Protein AF-A0A2B8A1S1-F1 (afdb_monomer_lite)

Foldseek 3Di:
DAFQDWQDDDPPDFTKTWGQDVVQLRAIWMWTHPHVPDIDDTDGAAEPPPRDCRNKRWDADSVRQKIWIWDQDPPFAARTFIWIWGDPDPNYTYHTDTQAQSDHNWGWHQWDADPQRKIWIWTCDPPAQARIFIWIWHDAPPDSGYTADIATQPDQGGDNYGWGNWDADPQQKIWIWTADPVRDIDIDIDRLDDDPPFAKDKDKDFDADPPPRAGDWWKKFKDFPNRHGFWIDTADRHTRIDITIGTALTKIFIWTHDHHDIDTDDIDHRNDD

Sequence (273 aa):
MSVMQILNRTGERDPLLLLRSESEKGDPAYCLSTNGKNWGKPKKIKIKKTPDLHGAECFLTPDRKQLMVSLAIEGGRGGRDLYLCRALGEGKFDAPINLGDVNSEADETSPFLADDGTLYFASNRKDSKGKNDIYAAAKVMGNPFRWDSVANMGDKINTAFDETHFTISSYERAYFSREAADGNADIYQAALGYEEQSDMAKIAGKTLDKNSGLPLAAIVAAETVEGQWVNMTDNNPATGEFVLEVPKNEKYNVYCVVGNKRSKIVSIDLTSK

pLDDT: mean 83.77, std 12.09, range [43.31, 97.56]

Radius of gyration: 19.54 Å; chains: 1; bounding box: 56×42×54 Å

Structure (mmCIF, N/CA/C/O backbone):
data_AF-A0A2B8A1S1-F1
#
_entry.id   AF-A0A2B8A1S1-F1
#
loop_
_atom_site.group_PDB
_atom_site.id
_atom_site.type_symbol
_atom_site.label_atom_id
_atom_site.label_alt_id
_atom_site.label_comp_id
_atom_site.label_asym_id
_atom_site.label_entity_id
_atom_site.label_seq_id
_atom_site.pdbx_PDB_ins_code
_atom_site.Cartn_x
_atom_site.Cartn_y
_atom_site.Cartn_z
_atom_site.occupancy
_atom_site.B_iso_or_equiv
_atom_site.auth_seq_id
_atom_site.auth_comp_id
_atom_site.auth_asym_id
_atom_site.auth_atom_id
_atom_site.pdbx_PDB_model_num
ATOM 1 N N . MET A 1 1 ? 9.264 4.477 -22.342 1.00 49.75 1 MET A N 1
ATOM 2 C CA . MET A 1 1 ? 9.583 4.980 -20.984 1.00 49.75 1 MET A CA 1
ATOM 3 C C . MET A 1 1 ? 8.249 5.146 -20.289 1.00 49.75 1 MET A C 1
ATOM 5 O O . MET A 1 1 ? 7.422 5.880 -20.813 1.00 49.75 1 MET A O 1
ATOM 9 N N . SER A 1 2 ? 8.012 4.441 -19.185 1.00 56.41 2 SER A N 1
ATOM 10 C CA . SER A 1 2 ? 6.708 4.454 -18.510 1.00 56.41 2 SER A CA 1
ATOM 11 C C . SER A 1 2 ? 6.773 5.356 -17.282 1.00 56.41 2 SER A C 1
ATOM 13 O O . SER A 1 2 ? 7.725 5.284 -16.504 1.00 56.41 2 SER A O 1
ATOM 15 N N . VAL A 1 3 ? 5.802 6.252 -17.123 1.00 55.44 3 VAL A N 1
ATOM 16 C CA . VAL A 1 3 ? 5.720 7.118 -15.940 1.00 55.44 3 VAL A CA 1
ATOM 17 C C . VAL A 1 3 ? 5.203 6.285 -14.775 1.00 55.44 3 VAL A C 1
ATOM 19 O O . VAL A 1 3 ? 4.160 5.659 -14.897 1.00 55.44 3 VAL A O 1
ATOM 22 N N . MET A 1 4 ? 5.934 6.279 -13.660 1.00 58.78 4 MET A N 1
ATOM 23 C CA . MET A 1 4 ? 5.529 5.548 -12.456 1.00 58.78 4 MET A CA 1
ATOM 24 C C . MET A 1 4 ? 4.770 6.451 -11.492 1.00 58.78 4 MET A C 1
ATOM 26 O O . MET A 1 4 ? 3.782 6.045 -10.897 1.00 58.78 4 MET A O 1
ATOM 30 N N . GLN A 1 5 ? 5.234 7.692 -11.336 1.00 67.06 5 GLN A N 1
ATOM 31 C CA . GLN A 1 5 ? 4.634 8.648 -10.417 1.00 67.06 5 GLN A CA 1
ATOM 32 C C . GLN A 1 5 ? 5.028 10.076 -10.807 1.00 67.06 5 GLN A C 1
ATOM 34 O O . GLN A 1 5 ? 6.188 10.366 -11.100 1.00 67.06 5 GLN A O 1
ATOM 39 N N . ILE A 1 6 ? 4.074 11.003 -10.752 1.00 61.00 6 ILE A N 1
ATOM 40 C CA . ILE A 1 6 ? 4.341 12.441 -10.878 1.00 61.00 6 ILE A CA 1
ATOM 41 C C . ILE A 1 6 ? 4.183 13.073 -9.494 1.00 61.00 6 ILE A C 1
ATOM 43 O O . ILE A 1 6 ? 3.097 13.061 -8.923 1.00 61.00 6 ILE A O 1
ATOM 47 N N . LEU A 1 7 ? 5.257 13.641 -8.949 1.00 60.62 7 LEU A N 1
ATOM 48 C CA . LEU A 1 7 ? 5.266 14.327 -7.658 1.00 60.62 7 LEU A CA 1
ATOM 49 C C . LEU A 1 7 ? 5.297 15.839 -7.875 1.00 60.62 7 LEU A C 1
ATOM 51 O O . LEU A 1 7 ? 6.335 16.426 -8.190 1.00 60.62 7 LEU A O 1
ATOM 55 N N . ASN A 1 8 ? 4.142 16.478 -7.682 1.00 54.41 8 ASN A N 1
ATOM 56 C CA . ASN A 1 8 ? 3.953 17.906 -7.943 1.00 54.41 8 ASN A CA 1
ATOM 57 C C . ASN A 1 8 ? 3.337 18.663 -6.756 1.00 54.41 8 ASN A C 1
ATOM 59 O O . ASN A 1 8 ? 2.438 19.482 -6.930 1.00 54.41 8 ASN A O 1
ATOM 63 N N . ARG A 1 9 ? 3.756 18.355 -5.527 1.00 50.94 9 ARG A N 1
ATOM 64 C CA . ARG A 1 9 ? 3.168 18.969 -4.331 1.00 50.94 9 ARG A CA 1
ATOM 65 C C . ARG A 1 9 ? 4.229 19.471 -3.381 1.00 50.94 9 ARG A C 1
ATOM 67 O O . ARG A 1 9 ? 4.680 18.747 -2.508 1.00 50.94 9 ARG A O 1
ATOM 74 N N . THR A 1 10 ? 4.638 20.700 -3.638 1.00 43.31 10 THR A N 1
ATOM 75 C CA . THR A 1 10 ? 4.511 21.868 -2.755 1.00 43.31 10 THR A CA 1
ATOM 76 C C . THR A 1 10 ? 5.231 22.991 -3.497 1.00 43.31 10 THR A C 1
ATOM 78 O O . THR A 1 10 ? 6.308 22.765 -4.042 1.00 43.31 10 THR A O 1
ATOM 81 N N . GLY A 1 11 ? 4.680 24.204 -3.566 1.00 49.09 11 GLY A N 1
ATOM 82 C CA . GLY A 1 11 ? 5.328 25.346 -4.244 1.00 49.09 11 GLY A CA 1
ATOM 83 C C . GLY A 1 11 ? 6.702 25.756 -3.675 1.00 49.09 11 GLY A C 1
ATOM 84 O O . GLY A 1 11 ? 7.240 26.785 -4.061 1.00 49.09 11 GLY A O 1
ATOM 85 N N . GLU A 1 12 ? 7.259 24.964 -2.758 1.00 52.91 12 GLU A N 1
ATOM 86 C CA . GLU A 1 12 ? 8.538 25.136 -2.079 1.00 52.91 12 GLU A CA 1
ATOM 87 C C . GLU A 1 12 ? 9.696 24.388 -2.769 1.00 52.91 12 GLU A C 1
ATOM 89 O O . GLU A 1 12 ? 10.857 24.628 -2.435 1.00 52.91 12 GLU A O 1
ATOM 94 N N . ARG A 1 13 ? 9.420 23.455 -3.701 1.00 60.59 13 ARG A N 1
ATOM 95 C CA . ARG A 1 13 ? 10.449 22.660 -4.405 1.00 60.59 13 ARG A CA 1
ATOM 96 C C . ARG A 1 13 ? 10.115 22.412 -5.879 1.00 60.59 13 ARG A C 1
ATOM 98 O O . ARG A 1 13 ? 8.965 22.193 -6.240 1.00 60.59 13 ARG A O 1
ATOM 105 N N . ASP A 1 14 ? 11.161 22.321 -6.701 1.00 63.50 14 ASP A N 1
ATOM 106 C CA . ASP A 1 14 ? 11.117 21.933 -8.121 1.00 63.50 14 ASP A CA 1
ATOM 107 C C . ASP A 1 14 ? 10.333 20.631 -8.351 1.00 63.50 14 ASP A C 1
ATOM 109 O O . ASP A 1 14 ? 10.738 19.618 -7.774 1.00 63.50 14 ASP A O 1
ATOM 113 N N . PRO A 1 15 ? 9.277 20.588 -9.186 1.00 69.06 15 PRO A N 1
ATOM 114 C CA . PRO A 1 15 ? 8.507 19.369 -9.456 1.00 69.06 15 PRO A CA 1
ATOM 115 C C . PRO A 1 15 ? 9.379 18.166 -9.849 1.00 69.06 15 PRO A C 1
ATOM 117 O O . PRO A 1 15 ? 10.412 18.321 -10.505 1.00 69.06 15 PRO A O 1
ATOM 120 N N . LEU A 1 16 ? 8.977 16.955 -9.450 1.00 76.56 16 LEU A N 1
ATOM 121 C CA . LEU A 1 16 ? 9.732 15.721 -9.692 1.00 76.56 16 LEU A CA 1
ATOM 122 C C . LEU A 1 16 ? 8.860 14.686 -10.409 1.00 76.56 16 LEU A C 1
ATOM 124 O O . LEU A 1 16 ? 7.725 14.433 -10.025 1.00 76.56 16 LEU A O 1
ATOM 128 N N . LEU A 1 17 ? 9.419 14.052 -11.433 1.00 71.69 17 LEU A N 1
ATOM 129 C CA . LEU A 1 17 ? 8.829 12.931 -12.153 1.00 71.69 17 LEU A CA 1
ATOM 130 C C . LEU A 1 17 ? 9.634 11.679 -11.826 1.00 71.69 17 LEU A C 1
ATOM 132 O O . LEU A 1 17 ? 10.830 11.630 -12.103 1.00 71.69 17 LEU A O 1
ATOM 136 N N . LEU A 1 18 ? 8.990 10.677 -11.244 1.00 73.88 18 LEU A N 1
ATOM 137 C CA . LEU A 1 18 ? 9.553 9.352 -11.031 1.00 73.88 18 LEU A CA 1
ATOM 138 C C . LEU A 1 18 ? 9.067 8.446 -12.163 1.00 73.88 18 LEU A C 1
ATOM 140 O O . LEU A 1 18 ? 7.881 8.392 -12.497 1.00 73.88 18 LEU A O 1
ATOM 144 N N . LEU A 1 19 ? 10.002 7.776 -12.816 1.00 71.50 19 LEU A N 1
ATOM 145 C CA . LEU A 1 19 ? 9.754 7.107 -14.082 1.00 71.50 19 LEU A CA 1
ATOM 146 C C . LEU A 1 19 ? 10.547 5.813 -14.180 1.00 71.50 19 LEU A C 1
ATOM 148 O O . LEU A 1 19 ? 11.648 5.692 -13.647 1.00 71.50 19 LEU A O 1
ATOM 152 N N . ARG A 1 20 ? 9.999 4.863 -14.927 1.00 67.06 20 ARG A N 1
ATOM 153 C CA . ARG A 1 20 ? 10.663 3.621 -15.294 1.00 67.06 20 ARG A CA 1
ATOM 154 C C . ARG A 1 20 ? 11.312 3.789 -16.658 1.00 67.06 20 ARG A C 1
ATOM 156 O O . ARG A 1 20 ? 10.637 4.096 -17.650 1.00 67.06 20 ARG A O 1
ATOM 163 N N . SER A 1 21 ? 12.625 3.594 -16.728 1.00 60.12 21 SER A N 1
ATOM 164 C CA . SER A 1 21 ? 13.358 3.762 -17.982 1.00 60.12 21 SER A CA 1
ATOM 165 C C . SER A 1 21 ? 13.492 2.447 -18.743 1.00 60.12 21 SER A C 1
ATOM 167 O O . SER A 1 21 ? 14.241 1.563 -18.344 1.00 60.12 21 SER A O 1
ATOM 169 N N . GLU A 1 22 ? 12.841 2.337 -19.901 1.00 55.84 22 GLU A N 1
ATOM 170 C CA . GLU A 1 22 ? 12.988 1.179 -20.802 1.00 55.84 22 GLU A CA 1
ATOM 171 C C . GLU A 1 22 ? 14.422 0.998 -21.322 1.00 55.84 22 GLU A C 1
ATOM 173 O O . GLU A 1 22 ? 14.840 -0.126 -21.580 1.00 55.84 22 GLU A O 1
ATOM 178 N N . SER A 1 23 ? 15.210 2.075 -21.421 1.00 55.94 23 SER A N 1
ATOM 179 C CA . SER A 1 23 ? 16.597 2.011 -21.904 1.00 55.94 23 SER A CA 1
ATOM 180 C C . SER A 1 23 ? 17.591 1.465 -20.872 1.00 55.94 23 SER A C 1
ATOM 182 O O . SER A 1 23 ? 18.754 1.259 -21.197 1.00 55.94 23 SER A O 1
ATOM 184 N N . GLU A 1 24 ? 17.162 1.270 -19.624 1.00 58.50 24 GLU A N 1
ATOM 185 C CA . GLU A 1 24 ? 18.001 0.859 -18.490 1.00 58.50 24 GLU A CA 1
ATOM 186 C C . GLU A 1 24 ? 17.435 -0.409 -17.856 1.00 58.50 24 GLU A C 1
ATOM 188 O O . GLU A 1 24 ? 17.231 -0.476 -16.651 1.00 58.50 24 GLU A O 1
ATOM 193 N N . LYS A 1 25 ? 17.070 -1.387 -18.696 1.00 63.28 25 LYS A N 1
ATOM 194 C CA . LYS A 1 25 ? 16.379 -2.614 -18.277 1.00 63.28 25 LYS A CA 1
ATOM 195 C C . LYS A 1 25 ? 15.094 -2.346 -17.471 1.00 63.28 25 LYS A C 1
ATOM 197 O O . LYS A 1 25 ? 14.637 -3.209 -16.745 1.00 63.28 25 LYS A O 1
ATOM 202 N N . GLY A 1 26 ? 14.465 -1.180 -17.564 1.00 65.38 26 GLY A N 1
ATOM 203 C CA . GLY A 1 26 ? 13.295 -0.881 -16.739 1.00 65.38 26 GLY A CA 1
ATOM 204 C C . GLY A 1 26 ? 13.619 -0.563 -15.278 1.00 65.38 26 GLY A C 1
ATOM 205 O O . GLY A 1 26 ? 12.720 -0.720 -14.456 1.00 65.38 26 GLY A O 1
ATOM 206 N N . ASP A 1 27 ? 14.842 -0.129 -14.959 1.00 77.12 27 ASP A N 1
ATOM 207 C CA . ASP A 1 27 ? 15.197 0.415 -13.645 1.00 77.12 27 ASP A CA 1
ATOM 208 C C . ASP A 1 27 ? 14.493 1.766 -13.390 1.00 77.12 27 ASP A C 1
ATOM 210 O O . ASP A 1 27 ? 14.265 2.553 -14.328 1.00 77.12 27 ASP A O 1
ATOM 214 N N . PRO A 1 28 ? 14.180 2.087 -12.122 1.00 74.44 28 PRO A N 1
ATOM 215 C CA . PRO A 1 28 ? 13.599 3.362 -11.752 1.00 74.44 28 PRO A CA 1
ATOM 216 C C . PRO A 1 28 ? 14.628 4.495 -11.871 1.00 74.44 28 PRO A C 1
ATOM 218 O O . PRO A 1 28 ? 15.793 4.416 -11.465 1.00 74.44 28 PRO A O 1
ATOM 221 N N . ALA A 1 29 ? 14.161 5.609 -12.413 1.00 70.44 29 ALA A N 1
ATOM 222 C CA . ALA A 1 29 ? 14.886 6.855 -12.557 1.00 70.44 29 ALA A CA 1
ATOM 223 C C . ALA A 1 29 ? 13.976 8.019 -12.155 1.00 70.44 29 ALA A C 1
ATOM 225 O O . ALA A 1 29 ? 12.760 7.887 -12.060 1.00 70.44 29 ALA A O 1
ATOM 226 N N . TYR A 1 30 ? 14.562 9.185 -11.922 1.00 75.56 30 TYR A N 1
ATOM 227 C CA . TYR A 1 30 ? 13.808 10.394 -11.624 1.00 75.56 30 TYR A CA 1
ATOM 228 C C . TYR A 1 30 ? 14.274 11.555 -12.492 1.00 75.56 30 TYR A C 1
ATOM 230 O O . TYR A 1 30 ? 15.437 11.650 -12.881 1.00 75.56 30 TYR A O 1
ATOM 238 N N . CYS A 1 31 ? 13.368 12.473 -12.774 1.00 71.56 31 CYS A N 1
ATOM 239 C CA . CYS A 1 31 ? 13.636 13.714 -13.466 1.00 71.56 31 CYS A CA 1
ATOM 240 C C . CYS A 1 31 ? 13.124 14.887 -12.625 1.00 71.56 31 CYS A C 1
ATOM 242 O O . CYS A 1 31 ? 12.076 14.796 -11.993 1.00 71.56 31 CYS A O 1
ATOM 244 N N . LEU A 1 32 ? 13.876 15.985 -12.597 1.00 72.50 32 LEU A N 1
ATOM 245 C CA . LEU A 1 32 ? 13.477 17.228 -11.938 1.00 72.50 32 LEU A CA 1
ATOM 246 C C . LEU A 1 32 ? 13.043 18.241 -12.992 1.00 72.50 32 LEU A C 1
ATOM 248 O O . LEU A 1 32 ? 13.644 18.300 -14.068 1.00 72.50 32 LEU A O 1
ATOM 252 N N . SER A 1 33 ? 12.047 19.058 -12.667 1.00 70.38 33 SER A N 1
ATOM 253 C CA . SER A 1 33 ? 11.651 20.203 -13.474 1.00 70.38 33 SER A CA 1
ATOM 254 C C . SER A 1 33 ? 11.911 21.509 -12.745 1.00 70.38 33 SER A C 1
ATOM 256 O O . SER A 1 33 ? 11.553 21.648 -11.584 1.00 70.38 33 SER A O 1
ATOM 258 N N . THR A 1 34 ? 12.454 22.497 -13.454 1.00 58.31 34 THR A N 1
ATOM 259 C CA . THR A 1 34 ? 12.704 23.843 -12.912 1.00 58.31 34 THR A CA 1
ATOM 260 C C . THR A 1 34 ? 11.433 24.691 -12.765 1.00 58.31 34 THR A C 1
ATOM 262 O O . THR A 1 34 ? 11.491 25.787 -12.219 1.00 58.31 34 THR A O 1
ATOM 265 N N . ASN A 1 35 ? 10.285 24.236 -13.288 1.00 62.41 35 ASN A N 1
ATOM 266 C CA . ASN A 1 35 ? 9.009 24.977 -13.264 1.00 62.41 35 ASN A CA 1
ATOM 267 C C . ASN A 1 35 ? 7.764 24.123 -13.604 1.00 62.41 35 ASN A C 1
ATOM 269 O O . ASN A 1 35 ? 6.720 24.661 -13.972 1.00 62.41 35 ASN A O 1
ATOM 273 N N . GLY A 1 36 ? 7.885 22.795 -13.592 1.00 64.44 36 GLY A N 1
ATOM 274 C CA . GLY A 1 36 ? 6.853 21.857 -14.054 1.00 64.44 36 GLY A CA 1
ATOM 275 C C . GLY A 1 36 ? 6.690 21.756 -15.578 1.00 64.44 36 GLY A C 1
ATOM 276 O O . GLY A 1 36 ? 5.916 20.922 -16.041 1.00 64.44 36 GLY A O 1
ATOM 277 N N . LYS A 1 37 ? 7.401 22.572 -16.371 1.00 68.44 37 LYS A N 1
ATOM 278 C CA . LYS A 1 37 ? 7.317 22.590 -17.845 1.00 68.44 37 LYS A CA 1
ATOM 279 C C . LYS A 1 37 ? 8.587 22.068 -18.509 1.00 68.44 37 LYS A C 1
ATOM 281 O O . LYS A 1 37 ? 8.516 21.317 -19.475 1.00 68.44 37 LYS A O 1
ATOM 286 N N . ASN A 1 38 ? 9.746 22.445 -17.977 1.00 76.56 38 ASN A N 1
ATOM 287 C CA . ASN A 1 38 ? 11.043 22.041 -18.507 1.00 76.56 38 ASN A CA 1
ATOM 288 C C . ASN A 1 38 ? 11.610 20.917 -17.646 1.00 76.56 38 ASN A C 1
ATOM 290 O O . ASN A 1 38 ? 12.003 21.153 -16.504 1.00 76.56 38 ASN A O 1
ATOM 294 N N . TRP A 1 39 ? 11.619 19.699 -18.177 1.00 79.38 39 TRP A N 1
ATOM 295 C CA . TRP A 1 39 ? 12.128 18.511 -17.498 1.00 79.38 39 TRP A CA 1
ATOM 296 C C . TRP A 1 39 ? 13.604 18.291 -17.843 1.00 79.38 39 TRP A C 1
ATOM 298 O O . TRP A 1 39 ? 14.007 18.394 -19.001 1.00 79.38 39 TRP A O 1
ATOM 308 N N . GLY A 1 40 ? 14.423 18.008 -16.831 1.00 80.69 40 GLY A N 1
ATOM 309 C CA . GLY A 1 40 ? 15.823 17.636 -17.014 1.00 80.69 40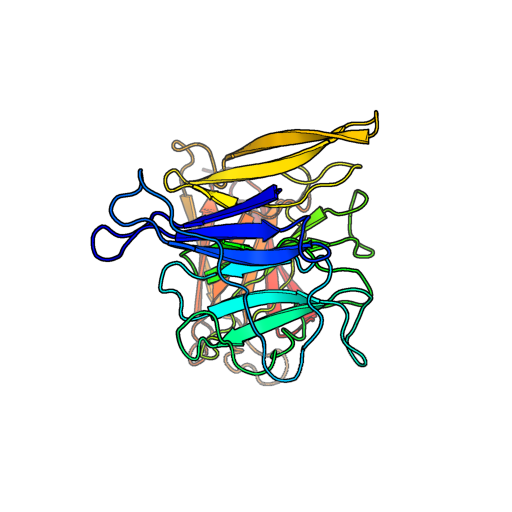 GLY A CA 1
ATOM 310 C C . GLY A 1 40 ? 16.013 16.253 -17.653 1.00 80.69 40 GLY A C 1
ATOM 311 O O . GLY A 1 40 ? 15.076 15.575 -18.073 1.00 80.69 40 GLY A O 1
ATOM 312 N N . LYS A 1 41 ? 17.265 15.792 -17.705 1.00 82.62 41 LYS A N 1
ATOM 313 C CA . LYS A 1 41 ? 17.550 14.397 -18.067 1.00 82.62 41 LYS A CA 1
ATOM 314 C C . LYS A 1 41 ? 17.221 13.467 -16.891 1.00 82.62 41 LYS A C 1
ATOM 316 O O . LYS A 1 41 ? 17.554 13.827 -15.755 1.00 82.62 41 LYS A O 1
ATOM 321 N N . PRO A 1 42 ? 16.650 12.274 -17.141 1.00 80.44 42 PRO A N 1
ATOM 322 C CA . PRO A 1 42 ? 16.476 11.264 -16.108 1.00 80.44 42 PRO A CA 1
ATOM 323 C C . PRO A 1 42 ? 17.802 10.906 -15.427 1.00 80.44 42 PRO A C 1
ATOM 325 O O . PRO A 1 42 ? 18.815 10.664 -16.084 1.00 80.44 42 PRO A O 1
ATOM 328 N N . LYS A 1 43 ? 17.787 10.871 -14.098 1.00 83.38 43 LYS A N 1
ATOM 329 C CA . LYS A 1 43 ? 18.881 10.437 -13.230 1.00 83.38 43 LYS A CA 1
ATOM 330 C C . LYS A 1 43 ? 18.494 9.105 -12.597 1.00 83.38 43 LYS A C 1
ATOM 332 O O . LYS A 1 43 ? 17.391 8.966 -12.076 1.00 83.38 43 LYS A O 1
ATOM 337 N N . LYS A 1 44 ? 19.399 8.126 -12.634 1.00 84.25 44 LYS A N 1
ATOM 338 C CA . LYS A 1 44 ? 19.159 6.802 -12.041 1.00 84.25 44 LYS A CA 1
ATOM 339 C C . LYS A 1 44 ? 18.980 6.893 -10.531 1.00 84.25 44 LYS A C 1
ATOM 341 O O . LYS A 1 44 ? 19.724 7.620 -9.869 1.00 84.25 44 LYS A O 1
ATOM 346 N N . ILE A 1 45 ? 18.061 6.095 -10.005 1.00 88.00 45 ILE A N 1
ATOM 347 C CA . ILE A 1 45 ? 17.996 5.815 -8.574 1.00 88.00 45 ILE A CA 1
ATOM 348 C C . ILE A 1 45 ? 19.056 4.771 -8.229 1.00 88.00 45 ILE A C 1
ATOM 350 O O . ILE A 1 45 ? 19.307 3.842 -8.992 1.00 88.00 45 ILE A O 1
ATOM 354 N N . LYS A 1 46 ? 19.718 4.948 -7.085 1.00 90.75 46 LYS A N 1
ATOM 355 C CA . LYS A 1 46 ? 20.693 3.987 -6.561 1.00 90.75 46 LYS A CA 1
ATOM 356 C C . LYS A 1 46 ? 20.332 3.629 -5.133 1.00 90.75 46 LYS A C 1
ATOM 358 O O . LYS A 1 46 ? 20.315 4.509 -4.275 1.00 90.75 46 LYS A O 1
ATOM 363 N N . ILE A 1 47 ? 20.108 2.347 -4.875 1.00 92.81 47 ILE A N 1
ATOM 364 C CA . ILE A 1 47 ? 19.846 1.818 -3.537 1.00 92.81 47 ILE A CA 1
ATOM 365 C C . ILE A 1 47 ? 21.107 1.084 -3.072 1.00 92.81 47 ILE A C 1
ATOM 367 O O . ILE A 1 47 ? 21.666 0.253 -3.792 1.00 92.81 47 ILE A O 1
ATOM 371 N N . LYS A 1 48 ? 21.615 1.409 -1.878 1.00 92.25 48 LYS A N 1
ATOM 372 C CA . LYS A 1 48 ? 22.790 0.709 -1.336 1.00 92.25 48 LYS A CA 1
ATOM 373 C C . LYS A 1 48 ? 22.532 -0.798 -1.264 1.00 92.25 48 LYS A C 1
ATOM 375 O O . LYS A 1 48 ? 21.449 -1.231 -0.884 1.00 92.25 48 LYS A O 1
ATOM 380 N N . LYS A 1 49 ? 23.566 -1.586 -1.581 1.00 87.69 49 LYS A N 1
ATOM 381 C CA . LYS A 1 49 ? 23.542 -3.063 -1.601 1.00 87.69 49 LYS A CA 1
ATOM 382 C C . LYS A 1 49 ? 22.523 -3.685 -2.570 1.00 87.69 49 LYS A C 1
ATOM 384 O O . LYS A 1 49 ? 22.379 -4.897 -2.568 1.00 87.69 49 LYS A O 1
ATOM 389 N N . THR A 1 50 ? 21.881 -2.880 -3.416 1.00 86.50 50 THR A N 1
ATOM 390 C CA . THR A 1 50 ? 20.878 -3.339 -4.383 1.00 86.50 50 THR A CA 1
ATOM 391 C C . THR A 1 50 ? 21.221 -2.743 -5.750 1.00 86.50 50 THR A C 1
ATOM 393 O O . THR A 1 50 ? 20.694 -1.694 -6.123 1.00 86.50 50 THR A O 1
ATOM 396 N N . PRO A 1 51 ? 22.213 -3.318 -6.455 1.00 74.88 51 PRO A N 1
ATOM 397 C CA . PRO A 1 51 ? 22.713 -2.752 -7.706 1.00 74.88 51 PRO A CA 1
ATOM 398 C C . PRO A 1 51 ? 21.765 -2.967 -8.891 1.00 74.88 51 PRO A C 1
ATOM 400 O O . PRO A 1 51 ? 21.888 -2.240 -9.873 1.00 74.88 51 PRO A O 1
ATOM 403 N N . ASP A 1 52 ? 20.863 -3.946 -8.797 1.00 81.31 52 ASP A N 1
ATOM 404 C CA . ASP A 1 52 ? 19.873 -4.273 -9.819 1.00 81.31 52 ASP A CA 1
ATOM 405 C C . ASP A 1 52 ? 18.476 -3.914 -9.307 1.00 81.31 52 ASP A C 1
ATOM 407 O O . ASP A 1 52 ? 18.070 -4.360 -8.233 1.00 81.31 52 ASP A O 1
ATOM 411 N N . LEU A 1 53 ? 17.773 -3.064 -10.053 1.00 83.69 53 LEU A N 1
ATOM 412 C CA . LEU A 1 53 ? 16.419 -2.610 -9.746 1.00 83.69 53 LEU A CA 1
ATOM 413 C C . LEU A 1 53 ? 15.466 -2.973 -10.891 1.00 83.69 53 LEU A C 1
ATOM 415 O O . LEU A 1 53 ? 14.479 -2.267 -11.121 1.00 83.69 53 LEU A O 1
ATOM 419 N N . HIS A 1 54 ? 15.766 -4.065 -11.605 1.00 81.69 54 HIS A N 1
ATOM 420 C CA . HIS A 1 54 ? 15.040 -4.489 -12.790 1.00 81.69 54 HIS A CA 1
ATOM 421 C C . HIS A 1 54 ? 13.540 -4.609 -12.523 1.00 81.69 54 HIS A C 1
ATOM 423 O O . HIS A 1 54 ? 13.066 -5.466 -11.773 1.00 81.69 54 HIS A O 1
ATOM 429 N N . GLY A 1 55 ? 12.778 -3.719 -13.156 1.00 77.00 55 GLY A N 1
ATOM 430 C CA . GLY A 1 55 ? 11.334 -3.676 -12.998 1.00 77.00 55 GLY A CA 1
ATOM 431 C C . GLY A 1 55 ? 10.860 -3.381 -11.585 1.00 77.00 55 GLY A C 1
ATOM 432 O O . GLY A 1 55 ? 9.768 -3.799 -11.215 1.00 77.00 55 GLY A O 1
ATOM 433 N N . ALA A 1 56 ? 11.666 -2.684 -10.786 1.00 86.44 56 ALA A N 1
ATOM 434 C CA . ALA A 1 56 ? 11.237 -2.157 -9.505 1.00 86.44 56 ALA A CA 1
ATOM 435 C C . ALA A 1 56 ? 10.072 -1.180 -9.699 1.00 86.44 56 ALA A C 1
ATOM 437 O O . ALA A 1 56 ? 10.157 -0.223 -10.472 1.00 86.44 56 ALA A O 1
ATOM 438 N N . GLU A 1 57 ? 9.000 -1.416 -8.956 1.00 89.19 57 GLU A N 1
ATOM 439 C CA . GLU A 1 57 ? 7.915 -0.460 -8.785 1.00 89.19 57 GLU A CA 1
ATOM 440 C C . GLU A 1 57 ? 8.168 0.304 -7.495 1.00 89.19 57 GLU A C 1
ATOM 442 O O . GLU A 1 57 ? 8.625 -0.274 -6.508 1.00 89.19 57 GLU A O 1
ATOM 447 N N . CYS A 1 58 ? 7.949 1.613 -7.499 1.00 90.94 58 CYS A N 1
ATOM 448 C CA . CYS A 1 58 ? 8.319 2.444 -6.372 1.00 90.94 58 CYS A CA 1
ATOM 449 C C . CYS A 1 58 ? 7.486 3.709 -6.264 1.00 90.94 58 CYS A C 1
ATOM 451 O O . CYS A 1 58 ? 6.948 4.223 -7.243 1.00 90.94 58 CYS A O 1
ATOM 453 N N . PHE A 1 59 ? 7.456 4.214 -5.040 1.00 90.25 59 PHE A N 1
ATOM 454 C CA . PHE A 1 59 ? 6.821 5.454 -4.652 1.00 90.25 59 PHE A CA 1
ATOM 455 C C . PHE A 1 59 ? 7.805 6.270 -3.828 1.00 90.25 59 PHE A C 1
ATOM 457 O O . PHE A 1 59 ? 8.392 5.776 -2.864 1.00 90.25 59 PHE A O 1
ATOM 464 N N . LEU A 1 60 ? 7.994 7.530 -4.199 1.00 89.31 60 LEU A N 1
ATOM 465 C CA . LEU A 1 60 ? 8.792 8.477 -3.431 1.00 89.31 60 LEU A CA 1
ATOM 466 C C . LEU 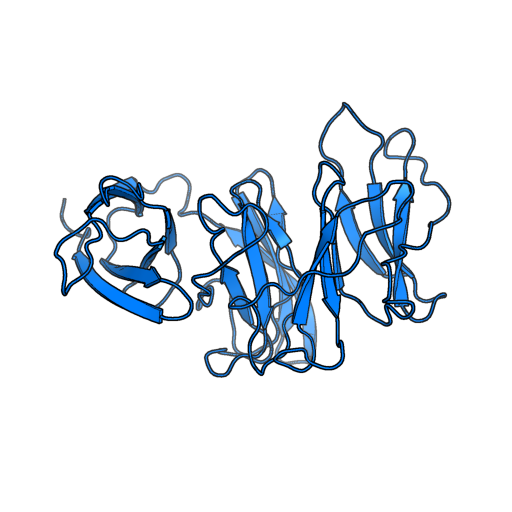A 1 60 ? 7.847 9.393 -2.649 1.00 89.31 60 LEU A C 1
ATOM 468 O O . LEU A 1 60 ? 6.892 9.934 -3.206 1.00 89.31 60 LEU A O 1
ATOM 472 N N . THR A 1 61 ? 8.116 9.600 -1.362 1.00 85.69 61 THR A N 1
ATOM 473 C CA . THR A 1 61 ? 7.324 10.536 -0.559 1.00 85.69 61 THR A CA 1
ATOM 474 C C . THR A 1 61 ? 7.444 11.965 -1.100 1.00 85.69 61 THR A C 1
ATOM 476 O O . THR A 1 61 ? 8.508 12.338 -1.610 1.00 85.69 61 THR A O 1
ATOM 479 N N . PRO A 1 62 ? 6.407 12.815 -0.958 1.00 81.12 62 PRO A N 1
ATOM 480 C CA . PRO A 1 62 ? 6.455 14.203 -1.433 1.00 81.12 62 PRO A CA 1
ATOM 481 C C . PRO A 1 62 ? 7.651 15.005 -0.893 1.00 81.12 62 PRO A C 1
ATOM 483 O O . PRO A 1 62 ? 8.276 15.782 -1.619 1.00 81.12 62 PRO A O 1
ATOM 486 N N . ASP A 1 63 ? 8.045 14.749 0.358 1.00 83.00 63 ASP A N 1
ATOM 487 C CA . ASP A 1 63 ? 9.207 15.374 1.000 1.00 83.00 63 ASP A CA 1
ATOM 488 C C . ASP A 1 63 ? 10.572 14.832 0.518 1.00 83.00 63 ASP A C 1
ATOM 490 O O . ASP A 1 63 ? 11.622 15.387 0.872 1.00 83.00 63 ASP A O 1
ATOM 494 N N . ARG A 1 64 ? 10.555 13.793 -0.331 1.00 85.06 64 ARG A N 1
ATOM 495 C CA . ARG A 1 64 ? 11.690 13.080 -0.942 1.00 85.06 64 ARG A CA 1
ATOM 496 C C . ARG A 1 64 ? 12.615 12.392 0.052 1.00 85.06 64 ARG A C 1
ATOM 498 O O . ARG A 1 64 ? 13.775 12.142 -0.275 1.00 85.06 64 ARG A O 1
ATOM 505 N N . LYS A 1 65 ? 12.141 12.110 1.265 1.00 86.88 65 LYS A N 1
ATOM 506 C CA . LYS A 1 65 ? 12.960 11.473 2.305 1.00 86.88 65 LYS A CA 1
ATOM 507 C C . LYS A 1 65 ? 12.868 9.956 2.297 1.00 86.88 65 LYS A C 1
ATOM 509 O O . LYS A 1 65 ? 13.787 9.314 2.807 1.00 86.88 65 LYS A O 1
ATOM 514 N N . GLN A 1 66 ? 11.801 9.386 1.746 1.00 89.62 66 GLN A N 1
ATOM 515 C CA . GLN A 1 66 ? 11.554 7.950 1.785 1.00 89.62 66 GLN A CA 1
ATOM 516 C C . GLN A 1 66 ? 11.128 7.430 0.414 1.00 89.62 66 GLN A C 1
ATOM 518 O O . GLN A 1 66 ? 10.236 7.988 -0.217 1.00 89.62 66 GLN A O 1
ATOM 523 N N . LEU A 1 67 ? 11.773 6.356 -0.033 1.00 92.00 67 LEU A N 1
ATOM 524 C CA . LEU A 1 67 ? 11.406 5.595 -1.221 1.00 92.00 67 LEU A CA 1
ATOM 525 C C . LEU A 1 67 ? 10.852 4.248 -0.769 1.00 92.00 67 LEU A C 1
ATOM 527 O O . LEU A 1 67 ? 11.560 3.488 -0.114 1.00 92.00 67 LEU A O 1
ATOM 531 N N . MET A 1 68 ? 9.612 3.961 -1.130 1.00 93.56 68 MET A N 1
ATOM 532 C CA . MET A 1 68 ? 9.021 2.634 -1.021 1.00 93.56 68 MET A CA 1
ATOM 533 C C . MET A 1 68 ? 9.233 1.911 -2.337 1.00 93.56 68 MET A C 1
ATOM 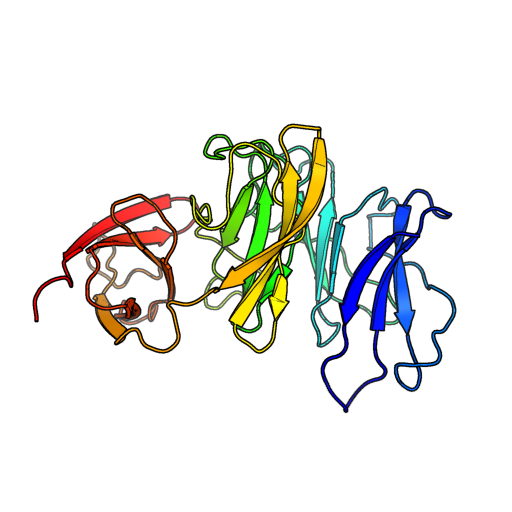535 O O . MET A 1 68 ? 9.029 2.507 -3.391 1.00 93.56 68 MET A O 1
ATOM 539 N N . VAL A 1 69 ? 9.680 0.663 -2.296 1.00 93.50 69 VAL A N 1
ATOM 540 C CA . VAL A 1 69 ? 10.066 -0.084 -3.493 1.00 93.50 69 VAL A CA 1
ATOM 541 C C . VAL A 1 69 ? 9.665 -1.550 -3.364 1.00 93.50 69 VAL A C 1
ATOM 543 O O . VAL A 1 69 ? 9.902 -2.162 -2.328 1.00 93.50 69 VAL A O 1
ATOM 546 N N . SER A 1 70 ? 9.072 -2.099 -4.421 1.00 94.69 70 SER A N 1
ATOM 547 C CA . SER A 1 70 ? 8.825 -3.531 -4.597 1.00 94.69 70 SER A CA 1
ATOM 548 C C . SER A 1 70 ? 10.044 -4.170 -5.258 1.00 94.69 70 SER A C 1
ATOM 550 O O . SER A 1 70 ? 10.420 -3.751 -6.358 1.00 94.69 70 SER A O 1
ATOM 552 N N . LEU A 1 71 ? 10.666 -5.156 -4.609 1.00 93.06 71 LEU A N 1
ATOM 553 C CA . LEU A 1 71 ? 11.874 -5.843 -5.082 1.00 93.06 71 LEU A CA 1
ATOM 554 C C . LEU A 1 71 ? 11.835 -7.337 -4.755 1.00 93.06 71 LEU A C 1
ATOM 556 O O . LEU A 1 71 ? 11.313 -7.735 -3.722 1.00 93.06 71 LEU A O 1
ATOM 560 N N . ALA A 1 72 ? 12.482 -8.147 -5.590 1.00 91.75 72 ALA A N 1
ATOM 561 C CA . ALA A 1 72 ? 12.816 -9.530 -5.265 1.00 91.75 72 ALA A CA 1
ATOM 562 C C . ALA A 1 72 ? 14.245 -9.574 -4.701 1.00 91.75 72 ALA A C 1
ATOM 564 O O . ALA A 1 72 ? 15.216 -9.469 -5.454 1.00 91.75 72 ALA A O 1
ATOM 565 N N . ILE A 1 73 ? 14.385 -9.667 -3.377 1.00 90.00 73 ILE A N 1
ATOM 566 C CA . ILE A 1 73 ? 15.684 -9.781 -2.694 1.00 90.00 73 ILE A CA 1
ATOM 567 C C . ILE A 1 73 ? 15.754 -11.152 -2.022 1.00 90.00 73 ILE A C 1
ATOM 569 O O . ILE A 1 73 ? 14.792 -11.589 -1.397 1.00 90.00 73 ILE A O 1
ATOM 573 N N . GLU A 1 74 ? 16.901 -11.826 -2.128 1.00 88.38 74 GLU A N 1
ATOM 574 C CA . GLU A 1 74 ? 17.139 -13.103 -1.447 1.00 88.38 74 GLU A CA 1
ATOM 575 C C . GLU A 1 74 ? 16.857 -12.986 0.063 1.00 88.38 74 GLU A C 1
ATOM 577 O O . GLU A 1 74 ? 17.353 -12.078 0.734 1.00 88.38 74 GLU A O 1
ATOM 582 N N . GLY A 1 75 ? 16.045 -13.906 0.591 1.00 86.50 75 GLY A N 1
ATOM 583 C CA . GLY A 1 75 ? 15.588 -13.877 1.984 1.00 86.50 75 GLY A CA 1
ATOM 584 C C . GLY A 1 75 ? 14.391 -12.956 2.258 1.00 86.50 75 GLY A C 1
ATOM 585 O O . GLY A 1 75 ? 14.080 -12.725 3.427 1.00 86.50 75 GLY A O 1
ATOM 586 N N . GLY A 1 76 ? 13.735 -12.427 1.217 1.00 88.75 76 GLY A N 1
ATOM 587 C CA . GLY A 1 76 ? 12.380 -11.871 1.309 1.00 88.75 76 GLY A CA 1
ATOM 588 C C . GLY A 1 76 ? 11.338 -12.920 1.720 1.00 88.75 76 GLY A C 1
ATOM 589 O O . GLY A 1 76 ? 11.647 -14.110 1.811 1.00 88.75 76 GLY A O 1
ATOM 590 N N . ARG A 1 77 ? 10.114 -12.473 2.014 1.00 91.38 77 ARG A N 1
ATOM 591 C CA . ARG A 1 77 ? 8.988 -13.343 2.372 1.00 91.38 77 ARG A CA 1
ATOM 592 C C . ARG A 1 77 ? 8.364 -14.007 1.150 1.00 91.38 77 ARG A C 1
ATOM 594 O O . ARG A 1 77 ? 8.085 -15.196 1.218 1.00 91.38 77 ARG A O 1
ATOM 601 N N . GLY A 1 78 ? 8.166 -13.263 0.067 1.00 87.94 78 GLY A N 1
ATOM 602 C CA . GLY A 1 78 ? 7.522 -13.750 -1.147 1.00 87.94 78 GLY A CA 1
ATOM 603 C C . GLY A 1 78 ? 8.415 -13.654 -2.378 1.00 87.94 78 GLY A C 1
ATOM 604 O O . GLY A 1 78 ? 9.647 -13.662 -2.290 1.00 87.94 78 GLY A O 1
ATOM 605 N N . GLY A 1 79 ? 7.788 -13.574 -3.553 1.00 88.56 79 GLY A N 1
ATOM 606 C CA . GLY A 1 79 ? 8.509 -13.332 -4.802 1.00 88.56 79 GLY A CA 1
ATOM 607 C C . GLY A 1 79 ? 9.052 -11.904 -4.839 1.00 88.56 79 GLY A C 1
ATOM 608 O O . GLY A 1 79 ? 10.267 -11.687 -4.883 1.00 88.56 79 GLY A O 1
ATOM 609 N N . ARG A 1 80 ? 8.154 -10.921 -4.781 1.00 93.81 80 ARG A N 1
ATOM 610 C CA . ARG A 1 80 ? 8.475 -9.503 -4.611 1.00 93.81 80 ARG A CA 1
ATOM 611 C C . ARG A 1 80 ? 7.924 -8.991 -3.294 1.00 93.81 80 ARG A C 1
ATOM 613 O O . ARG A 1 80 ? 6.732 -9.065 -3.059 1.00 93.81 80 ARG A O 1
ATOM 620 N N . ASP A 1 81 ? 8.784 -8.358 -2.516 1.00 95.81 81 ASP A N 1
ATOM 621 C CA . ASP A 1 81 ? 8.447 -7.754 -1.233 1.00 95.81 81 ASP A CA 1
ATOM 622 C C . ASP A 1 81 ? 8.496 -6.224 -1.331 1.00 95.81 81 ASP A C 1
ATOM 624 O O . ASP A 1 81 ? 9.263 -5.652 -2.117 1.00 95.81 81 ASP A O 1
ATOM 628 N N . LEU A 1 82 ? 7.767 -5.538 -0.449 1.00 96.31 82 LEU A N 1
ATOM 629 C CA . LEU A 1 82 ? 7.916 -4.105 -0.222 1.00 96.31 82 LEU A CA 1
ATOM 630 C C . LEU A 1 82 ? 9.028 -3.798 0.783 1.00 96.31 82 LEU A C 1
ATOM 632 O O . LEU A 1 82 ? 9.125 -4.369 1.878 1.00 96.31 82 LEU A O 1
ATOM 636 N N . TYR A 1 83 ? 9.829 -2.802 0.423 1.00 94.62 83 TYR A N 1
ATOM 637 C CA . TYR A 1 83 ? 10.907 -2.259 1.231 1.00 94.62 83 TYR A CA 1
ATOM 638 C C . TYR A 1 83 ? 10.824 -0.739 1.318 1.00 94.62 83 TYR A C 1
ATOM 640 O O . TYR A 1 83 ? 10.348 -0.066 0.403 1.00 94.62 83 TYR A O 1
ATOM 648 N N . LEU A 1 84 ? 11.368 -0.190 2.402 1.00 93.75 84 LEU A N 1
ATOM 649 C CA . LEU A 1 84 ? 11.548 1.241 2.605 1.00 93.75 84 LEU A CA 1
ATOM 650 C C . LEU A 1 84 ? 13.030 1.614 2.601 1.00 93.75 84 LEU A C 1
ATOM 652 O O . LEU A 1 84 ? 13.830 1.048 3.346 1.00 93.75 84 LEU A O 1
ATOM 656 N N . CYS A 1 85 ? 13.385 2.635 1.829 1.00 93.06 85 CYS A N 1
ATOM 657 C CA . CYS A 1 85 ? 14.734 3.178 1.763 1.00 93.06 85 CYS A CA 1
ATOM 658 C C . CYS A 1 85 ? 14.729 4.666 2.132 1.00 93.06 85 CYS A C 1
ATOM 660 O O . CYS A 1 85 ? 13.914 5.447 1.639 1.00 93.06 85 CYS A O 1
ATOM 662 N N . ARG A 1 86 ? 15.681 5.096 2.964 1.00 92.44 86 ARG A N 1
ATOM 663 C CA . ARG A 1 86 ? 15.850 6.516 3.319 1.00 92.44 86 ARG A CA 1
ATOM 664 C C . ARG A 1 86 ? 16.727 7.227 2.300 1.00 92.44 86 ARG A C 1
ATOM 666 O O . ARG A 1 86 ? 17.739 6.677 1.868 1.00 92.44 86 ARG A O 1
ATOM 673 N N . ALA A 1 87 ? 16.377 8.456 1.943 1.00 90.75 87 ALA A N 1
ATOM 674 C CA . ALA A 1 87 ? 17.173 9.258 1.027 1.00 90.75 87 ALA A CA 1
ATOM 675 C C . ALA A 1 87 ? 18.517 9.662 1.653 1.00 90.75 87 ALA A C 1
ATOM 677 O O . ALA A 1 87 ? 18.587 10.103 2.799 1.00 90.75 87 ALA A O 1
ATOM 678 N N . LEU A 1 88 ? 19.581 9.554 0.860 1.00 90.88 88 LEU A N 1
ATOM 679 C CA . LEU A 1 88 ? 20.936 10.024 1.167 1.00 90.88 88 LEU A CA 1
ATOM 680 C C . LEU A 1 88 ? 21.311 11.272 0.347 1.00 90.88 88 LEU A C 1
ATOM 682 O O . LEU A 1 88 ? 22.425 11.775 0.466 1.00 90.88 88 LEU A O 1
ATOM 686 N N . GLY A 1 89 ? 20.387 11.760 -0.489 1.00 83.62 89 GLY A N 1
ATOM 687 C CA . GLY A 1 89 ? 20.583 12.877 -1.413 1.00 83.62 89 GLY A CA 1
ATOM 688 C C . GLY A 1 89 ? 20.904 12.430 -2.843 1.00 83.62 89 GLY A C 1
ATOM 689 O O . GLY A 1 89 ? 21.394 11.329 -3.077 1.00 83.62 89 GLY A O 1
ATOM 690 N N . GLU A 1 90 ? 20.601 13.293 -3.820 1.00 82.06 90 GLU A N 1
ATOM 691 C CA . GLU A 1 90 ? 20.949 13.098 -5.243 1.00 82.06 90 GLU A CA 1
ATOM 692 C C . GLU A 1 90 ? 20.486 11.758 -5.857 1.00 82.06 90 GLU A C 1
ATOM 694 O O . GLU A 1 90 ? 21.203 11.150 -6.652 1.00 82.06 90 GLU A O 1
ATOM 699 N N . GLY A 1 91 ? 19.306 11.262 -5.465 1.00 83.25 91 GLY A N 1
ATOM 700 C CA . GLY A 1 91 ? 18.775 9.983 -5.960 1.00 83.25 91 GLY A CA 1
ATOM 701 C C . GLY A 1 91 ? 19.467 8.738 -5.397 1.00 83.25 91 GLY A C 1
ATOM 702 O O . GLY A 1 91 ? 19.251 7.634 -5.897 1.00 83.25 91 GLY A O 1
ATOM 703 N N . LYS A 1 92 ? 20.305 8.904 -4.369 1.00 90.31 92 LYS A N 1
ATOM 704 C CA . LYS A 1 92 ? 20.913 7.812 -3.608 1.00 90.31 92 LYS A CA 1
ATOM 705 C C . LYS A 1 92 ? 20.044 7.514 -2.393 1.00 90.31 92 LYS A C 1
ATOM 707 O O . LYS A 1 92 ? 19.618 8.432 -1.693 1.00 90.31 92 LYS A O 1
ATOM 712 N N . PHE A 1 93 ? 19.839 6.236 -2.117 1.00 93.38 93 PHE A N 1
ATOM 713 C CA . PHE A 1 93 ? 19.053 5.750 -0.994 1.00 93.38 93 PHE A CA 1
ATOM 714 C C . PHE A 1 93 ? 19.843 4.717 -0.192 1.00 93.38 93 PHE A C 1
ATOM 716 O O . PHE A 1 93 ? 20.739 4.041 -0.709 1.00 93.38 93 PHE A O 1
ATOM 723 N N . ASP A 1 94 ? 19.538 4.645 1.099 1.00 94.06 94 ASP A N 1
ATOM 724 C CA . ASP A 1 94 ? 20.129 3.687 2.027 1.00 94.06 94 ASP A CA 1
ATOM 725 C C . ASP A 1 94 ? 19.685 2.251 1.710 1.00 94.06 94 ASP A C 1
ATOM 727 O O . ASP A 1 94 ? 18.903 2.028 0.786 1.00 94.06 94 ASP A O 1
ATOM 731 N N . ALA A 1 95 ? 20.220 1.272 2.441 1.00 92.50 95 ALA A N 1
ATOM 732 C CA . ALA A 1 95 ? 19.831 -0.124 2.250 1.00 92.50 95 ALA A CA 1
ATOM 733 C C . ALA A 1 95 ? 18.319 -0.328 2.512 1.00 92.50 95 ALA A C 1
ATOM 735 O O . ALA A 1 95 ? 17.771 0.346 3.391 1.00 92.50 95 ALA A O 1
ATOM 736 N N . PRO A 1 96 ? 17.661 -1.242 1.775 1.00 93.38 96 PRO A N 1
ATOM 737 C CA . PRO A 1 96 ? 16.229 -1.481 1.907 1.00 93.38 96 PRO A CA 1
ATOM 738 C C . PRO A 1 96 ? 15.885 -2.107 3.262 1.00 93.38 96 PRO A C 1
ATOM 740 O O . PRO A 1 96 ? 16.533 -3.055 3.707 1.00 93.38 96 PRO A O 1
ATOM 743 N N . ILE A 1 97 ? 14.851 -1.575 3.912 1.00 91.75 97 ILE A N 1
ATOM 744 C CA . ILE A 1 97 ? 14.271 -2.107 5.150 1.00 91.75 97 ILE A CA 1
ATOM 745 C C . ILE A 1 97 ? 12.989 -2.851 4.774 1.00 91.75 97 ILE A C 1
ATOM 747 O O . ILE A 1 97 ? 12.067 -2.230 4.254 1.00 91.75 97 ILE A O 1
ATOM 751 N N . ASN A 1 98 ? 12.933 -4.165 5.009 1.00 92.00 98 ASN A N 1
ATOM 752 C CA . ASN A 1 98 ? 11.749 -4.981 4.715 1.00 92.00 98 ASN A CA 1
ATOM 753 C C . ASN A 1 98 ? 10.565 -4.538 5.591 1.00 92.00 98 ASN A C 1
ATOM 755 O O . ASN A 1 98 ? 10.740 -4.313 6.791 1.00 92.00 98 ASN A O 1
ATOM 759 N N . LEU A 1 99 ? 9.373 -4.415 5.000 1.00 92.88 99 LEU A N 1
ATOM 760 C CA . LEU A 1 99 ? 8.181 -3.925 5.700 1.00 92.88 99 LEU A CA 1
ATOM 761 C C . LEU A 1 99 ? 7.481 -4.974 6.581 1.00 92.88 99 LEU A C 1
ATOM 763 O O . LEU A 1 99 ? 6.452 -4.679 7.189 1.00 92.88 99 LEU A O 1
ATOM 767 N N . GLY A 1 100 ? 8.056 -6.169 6.724 1.00 88.69 100 GLY A N 1
ATOM 768 C CA . GLY A 1 100 ? 7.603 -7.174 7.677 1.00 88.69 100 GLY A CA 1
ATOM 769 C C . GLY A 1 100 ? 6.217 -7.694 7.324 1.00 88.69 100 GLY A C 1
ATOM 770 O O . GLY A 1 100 ? 6.054 -8.319 6.287 1.00 88.69 100 GLY A O 1
ATOM 771 N N . ASP A 1 101 ? 5.228 -7.440 8.184 1.00 85.06 101 ASP A N 1
ATOM 772 C CA . ASP A 1 101 ? 3.859 -7.984 8.082 1.00 85.06 101 ASP A CA 1
ATOM 773 C C . ASP A 1 101 ? 3.021 -7.423 6.931 1.00 85.06 101 ASP A C 1
ATOM 775 O O . ASP A 1 101 ? 2.009 -8.013 6.551 1.00 85.06 101 ASP A O 1
ATOM 779 N N . VAL A 1 102 ? 3.515 -6.362 6.297 1.00 93.31 102 VAL A N 1
ATOM 780 C CA . VAL A 1 102 ? 3.043 -5.931 4.978 1.00 93.31 102 VAL A CA 1
ATOM 781 C C . VAL A 1 102 ? 3.395 -6.929 3.882 1.00 93.31 102 VAL A C 1
ATOM 783 O O . VAL A 1 102 ? 2.660 -7.009 2.910 1.00 93.31 102 VAL A O 1
ATOM 786 N N . ASN A 1 103 ? 4.478 -7.690 4.024 1.00 95.44 103 ASN A N 1
ATOM 787 C CA . ASN A 1 103 ? 4.883 -8.682 3.037 1.00 95.44 103 ASN A CA 1
ATOM 788 C C . ASN A 1 103 ? 4.333 -10.061 3.403 1.00 95.44 103 ASN A C 1
ATOM 790 O O . ASN A 1 103 ? 4.223 -10.408 4.591 1.00 95.44 103 ASN A O 1
ATOM 794 N N . SER A 1 104 ? 4.006 -10.850 2.388 1.00 94.69 104 SER A N 1
ATOM 795 C CA . SER A 1 104 ? 3.486 -12.209 2.525 1.00 94.69 104 SER A CA 1
ATOM 796 C C . SER A 1 104 ? 4.276 -13.191 1.657 1.00 94.69 104 SER A C 1
ATOM 798 O O . SER A 1 104 ? 5.316 -12.847 1.118 1.00 94.69 104 SER A O 1
ATOM 800 N N . GLU A 1 105 ? 3.810 -14.435 1.548 1.00 94.69 105 GLU A N 1
ATOM 801 C CA . GLU A 1 105 ? 4.381 -15.410 0.603 1.00 94.69 105 GLU A CA 1
ATOM 802 C C . GLU A 1 105 ? 4.015 -15.083 -0.863 1.00 94.69 105 GLU A C 1
ATOM 804 O O . GLU A 1 105 ? 4.452 -15.769 -1.786 1.00 94.69 105 GLU A O 1
ATOM 809 N N . ALA A 1 106 ? 3.155 -14.083 -1.068 1.00 95.88 106 ALA A N 1
ATOM 810 C CA . ALA A 1 106 ? 2.707 -13.598 -2.363 1.00 95.88 106 ALA A CA 1
ATOM 811 C C . ALA A 1 106 ? 3.640 -12.492 -2.892 1.00 95.88 106 ALA A C 1
ATOM 813 O O . ALA A 1 106 ? 4.630 -12.139 -2.259 1.00 95.88 106 ALA A O 1
ATOM 814 N N . ASP A 1 107 ? 3.337 -11.947 -4.065 1.00 96.00 107 ASP A N 1
ATOM 815 C CA . ASP A 1 107 ? 3.983 -10.742 -4.571 1.00 96.00 107 ASP A CA 1
ATOM 816 C C . ASP A 1 107 ? 3.276 -9.500 -4.024 1.00 96.00 107 ASP A C 1
ATOM 818 O O . ASP A 1 107 ? 2.050 -9.389 -4.068 1.00 96.00 107 ASP A O 1
ATOM 822 N N . GLU A 1 108 ? 4.049 -8.526 -3.557 1.00 97.00 108 GLU A N 1
ATOM 823 C CA . GLU A 1 108 ? 3.588 -7.183 -3.241 1.00 97.00 108 GLU A CA 1
ATOM 824 C C . GLU A 1 108 ? 4.218 -6.147 -4.183 1.00 97.00 108 GLU A C 1
ATOM 8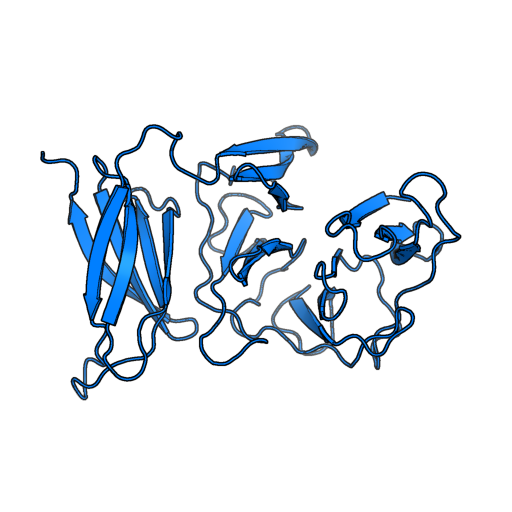26 O O . GLU A 1 108 ? 5.442 -6.018 -4.323 1.00 97.00 108 GLU A O 1
ATOM 831 N N . THR A 1 109 ? 3.362 -5.377 -4.851 1.00 95.00 109 THR A N 1
ATOM 832 C CA . THR A 1 109 ? 3.730 -4.451 -5.927 1.00 95.00 109 THR A CA 1
ATOM 833 C C . THR A 1 109 ? 3.007 -3.111 -5.787 1.00 95.00 109 THR A C 1
ATOM 835 O O . THR A 1 109 ? 2.185 -2.911 -4.893 1.00 95.00 109 THR A O 1
ATOM 838 N N . SER A 1 110 ? 3.356 -2.150 -6.646 1.00 93.69 110 SER A N 1
ATOM 839 C CA . SER A 1 110 ? 2.673 -0.858 -6.769 1.00 93.69 110 SER A CA 1
ATOM 840 C C . SER A 1 110 ? 2.425 -0.117 -5.440 1.00 93.69 110 SER A C 1
ATOM 842 O O . SER A 1 110 ? 1.280 0.240 -5.150 1.00 93.69 110 SER A O 1
ATOM 844 N N . PRO A 1 111 ? 3.458 0.121 -4.605 1.00 95.75 111 PRO A N 1
ATOM 845 C CA . PRO A 1 111 ? 3.257 0.783 -3.322 1.00 95.75 111 PRO A CA 1
ATOM 846 C C . PRO A 1 111 ? 2.811 2.238 -3.507 1.00 95.75 111 PRO A C 1
ATOM 848 O O . PRO A 1 111 ? 3.317 2.942 -4.378 1.00 95.75 111 PRO A O 1
ATOM 851 N N . PHE A 1 112 ? 1.941 2.716 -2.624 1.00 93.38 112 PHE A N 1
ATOM 852 C CA . PHE A 1 112 ? 1.510 4.107 -2.524 1.00 93.38 112 PHE A CA 1
ATOM 853 C C . PHE A 1 112 ? 1.304 4.488 -1.057 1.00 93.38 112 PHE A C 1
ATOM 855 O O . PHE A 1 112 ? 0.564 3.824 -0.337 1.00 93.38 112 PHE A O 1
ATOM 862 N N . LEU A 1 113 ? 1.939 5.572 -0.606 1.00 90.75 113 LEU A N 1
ATOM 863 C CA . LEU A 1 113 ? 1.757 6.085 0.753 1.00 90.75 113 LEU A CA 1
ATOM 864 C C . LEU A 1 113 ? 0.875 7.332 0.724 1.00 90.75 113 LEU A C 1
ATOM 866 O O . LEU A 1 113 ? 1.265 8.351 0.150 1.00 90.75 113 LEU A O 1
ATOM 870 N N . ALA A 1 114 ? -0.287 7.243 1.362 1.00 87.56 114 ALA A N 1
ATOM 871 C CA . ALA A 1 114 ? -1.213 8.354 1.513 1.00 87.56 114 ALA A CA 1
ATOM 872 C C . ALA A 1 114 ? -0.733 9.372 2.563 1.00 87.56 114 ALA A C 1
ATOM 874 O O . ALA A 1 114 ? 0.137 9.088 3.393 1.00 87.56 114 ALA A O 1
ATOM 875 N N . ASP A 1 115 ? -1.311 10.576 2.522 1.00 83.00 115 ASP A N 1
ATOM 876 C CA . ASP A 1 115 ? -0.936 11.694 3.399 1.00 83.00 115 ASP A CA 1
ATOM 877 C C . ASP A 1 115 ? -1.247 11.410 4.886 1.00 83.00 115 ASP A C 1
ATOM 879 O O . ASP A 1 115 ? -0.543 11.901 5.769 1.00 83.00 115 ASP A O 1
ATOM 883 N N . ASP A 1 116 ? -2.248 10.569 5.166 1.00 79.94 116 ASP A N 1
ATOM 884 C CA . ASP A 1 116 ? -2.596 10.067 6.506 1.00 79.94 116 ASP A CA 1
ATOM 885 C C . ASP A 1 116 ? -1.616 8.990 7.026 1.00 79.94 116 ASP A C 1
ATOM 887 O O . ASP A 1 116 ? -1.655 8.608 8.195 1.00 79.94 116 ASP A O 1
ATOM 891 N N . GLY A 1 117 ? -0.696 8.524 6.176 1.00 85.25 117 GLY A N 1
ATOM 892 C CA . GLY A 1 117 ? 0.267 7.472 6.476 1.00 85.25 117 GLY A CA 1
ATOM 893 C C . GLY A 1 117 ? -0.200 6.058 6.132 1.00 85.25 117 GLY A C 1
ATOM 894 O O . GLY A 1 117 ? 0.597 5.132 6.311 1.00 85.25 117 GLY A O 1
ATOM 895 N N . THR A 1 118 ? -1.417 5.874 5.617 1.00 87.62 118 THR A N 1
ATOM 896 C CA . THR A 1 118 ? -1.915 4.577 5.144 1.00 87.62 118 THR A CA 1
ATOM 897 C C . THR A 1 118 ? -1.136 4.137 3.905 1.00 87.62 118 THR A C 1
ATOM 899 O O . THR A 1 118 ? -0.959 4.900 2.951 1.00 87.62 118 THR A O 1
ATOM 902 N N . LEU A 1 119 ? -0.640 2.900 3.921 1.00 93.50 119 LEU A N 1
ATOM 903 C CA . LEU A 1 119 ? 0.045 2.285 2.789 1.00 93.50 119 LEU A CA 1
ATOM 904 C C . LEU A 1 119 ? -0.949 1.468 1.969 1.00 93.50 119 LEU A C 1
ATOM 906 O O . LEU A 1 119 ? -1.531 0.523 2.486 1.00 93.50 119 LEU A O 1
ATOM 910 N N . TYR A 1 120 ? -1.070 1.785 0.687 1.00 94.62 120 TYR A N 1
ATOM 911 C CA . TYR A 1 120 ? -1.798 0.996 -0.297 1.00 94.62 120 TYR A CA 1
ATOM 912 C C . TYR A 1 120 ? -0.820 0.262 -1.211 1.00 94.62 120 TYR A C 1
ATOM 914 O O . TYR A 1 120 ? 0.223 0.806 -1.574 1.00 94.62 120 TYR A O 1
ATOM 922 N N . PHE A 1 121 ? -1.133 -0.971 -1.582 1.00 97.31 121 PHE A N 1
ATOM 923 C CA . PHE A 1 121 ? -0.298 -1.775 -2.473 1.00 97.31 121 PHE A CA 1
ATOM 924 C C . PHE A 1 121 ? -1.131 -2.850 -3.160 1.00 97.31 121 PHE A C 1
ATOM 926 O O . PHE A 1 121 ? -2.210 -3.191 -2.685 1.00 97.31 121 PHE A O 1
ATOM 933 N N . ALA A 1 122 ? -0.634 -3.377 -4.273 1.00 97.50 122 ALA A N 1
ATOM 934 C CA . ALA A 1 122 ? -1.262 -4.492 -4.965 1.00 97.50 122 ALA A CA 1
ATOM 935 C C . ALA A 1 122 ? -0.629 -5.815 -4.528 1.00 97.50 122 ALA A C 1
ATOM 937 O O . ALA A 1 122 ? 0.581 -5.869 -4.288 1.00 97.50 122 ALA A O 1
ATOM 938 N N . SER A 1 123 ? -1.428 -6.874 -4.407 1.00 97.56 123 SER A N 1
ATOM 939 C CA . SER A 1 123 ? -0.913 -8.197 -4.066 1.00 97.56 123 SER A CA 1
ATOM 940 C C . SER A 1 123 ? -1.815 -9.344 -4.514 1.00 97.56 123 SER A C 1
ATOM 942 O O . SER A 1 123 ? -3.040 -9.223 -4.538 1.00 97.56 123 SER A O 1
ATOM 944 N N . ASN A 1 124 ? -1.205 -10.487 -4.818 1.00 96.31 124 ASN A N 1
ATOM 945 C CA . ASN A 1 124 ? -1.861 -11.746 -5.181 1.00 96.31 124 ASN A CA 1
ATOM 946 C C . ASN A 1 124 ? -1.925 -12.729 -4.001 1.00 96.31 124 ASN A C 1
ATOM 948 O O . ASN A 1 124 ? -1.632 -13.923 -4.130 1.00 96.31 124 ASN A O 1
ATOM 952 N N . ARG A 1 125 ? -2.279 -12.220 -2.816 1.00 95.31 125 ARG A N 1
ATOM 953 C CA . ARG A 1 125 ? -2.418 -13.030 -1.601 1.00 95.31 125 ARG A CA 1
ATOM 954 C C . ARG A 1 125 ? -3.513 -14.074 -1.765 1.00 95.31 125 ARG A C 1
ATOM 956 O O . ARG A 1 125 ? -4.404 -13.984 -2.599 1.00 95.31 125 ARG A O 1
ATOM 963 N N . LYS A 1 126 ? -3.493 -15.077 -0.888 1.00 92.31 126 LYS A N 1
ATOM 964 C CA . LYS A 1 126 ? -4.488 -16.158 -0.900 1.00 92.31 126 LYS A CA 1
ATOM 965 C C . LYS A 1 126 ? -5.934 -15.667 -0.718 1.00 92.31 126 LYS A C 1
ATOM 967 O O . LYS A 1 126 ? -6.854 -16.363 -1.135 1.00 92.31 126 LYS A O 1
ATOM 972 N N . ASP A 1 127 ? -6.127 -14.539 -0.038 1.00 89.06 127 ASP A N 1
ATOM 973 C CA . ASP A 1 127 ? -7.430 -13.905 0.168 1.00 89.06 127 ASP A CA 1
ATOM 974 C C . ASP A 1 127 ? -7.782 -12.863 -0.909 1.00 89.06 127 ASP A C 1
ATOM 976 O O . ASP A 1 127 ? -8.823 -12.221 -0.785 1.00 89.06 127 ASP A O 1
ATOM 980 N N . SER A 1 128 ? -6.959 -12.711 -1.956 1.00 92.62 128 SER A N 1
ATOM 981 C CA . SER A 1 128 ? -7.301 -11.905 -3.129 1.00 92.62 128 SER A CA 1
ATOM 982 C C . SER A 1 128 ? -8.506 -12.504 -3.851 1.00 92.62 128 SER A C 1
ATOM 984 O O . SER A 1 128 ? -8.685 -13.724 -3.934 1.00 92.62 128 SER A O 1
ATOM 986 N N . LYS A 1 129 ? -9.340 -11.626 -4.392 1.00 88.31 129 LYS A N 1
ATOM 987 C CA . LYS A 1 129 ? -10.492 -11.959 -5.220 1.00 88.31 129 LYS A CA 1
ATOM 988 C C . LYS A 1 129 ? -10.079 -12.250 -6.659 1.00 88.31 129 LYS A C 1
ATOM 990 O O . LYS A 1 129 ? -10.656 -13.144 -7.283 1.00 88.31 129 LYS A O 1
ATOM 995 N N . GLY A 1 130 ? -9.127 -11.479 -7.177 1.00 87.06 130 GLY A N 1
ATOM 996 C CA . GLY A 1 130 ? -8.612 -11.582 -8.530 1.00 87.06 130 GLY A CA 1
ATOM 997 C C . GLY A 1 130 ? -7.185 -12.108 -8.582 1.00 87.06 130 GLY A C 1
ATOM 998 O O . GLY A 1 130 ? -6.795 -13.005 -7.832 1.00 87.06 130 GLY A O 1
ATOM 999 N N . LYS A 1 131 ? -6.416 -11.569 -9.528 1.00 90.31 131 LYS A N 1
ATOM 1000 C CA . LYS A 1 131 ? -4.990 -11.869 -9.668 1.00 90.31 131 LYS A CA 1
ATOM 1001 C C . LYS A 1 131 ? -4.221 -11.034 -8.644 1.00 90.31 131 LYS A C 1
ATOM 1003 O O . LYS A 1 131 ? -3.826 -11.576 -7.622 1.00 90.31 131 LYS A O 1
ATOM 1008 N N . ASN A 1 132 ? -4.057 -9.736 -8.882 1.00 95.44 132 ASN A N 1
ATOM 1009 C CA . ASN A 1 132 ? -3.614 -8.766 -7.888 1.00 95.44 132 ASN A CA 1
ATOM 1010 C C . ASN A 1 132 ? -4.791 -7.911 -7.428 1.00 95.44 132 ASN A C 1
ATOM 1012 O O . ASN A 1 132 ? -5.466 -7.302 -8.247 1.00 95.44 132 ASN A O 1
ATOM 1016 N N . ASP A 1 133 ? -4.967 -7.808 -6.119 1.00 97.00 133 ASP A N 1
ATOM 1017 C CA . ASP A 1 133 ? -5.960 -6.951 -5.481 1.00 97.00 133 ASP A CA 1
ATOM 1018 C C . ASP A 1 133 ? -5.258 -5.787 -4.774 1.00 97.00 133 ASP A C 1
ATOM 1020 O O . ASP A 1 133 ? -4.126 -5.928 -4.305 1.00 97.00 133 ASP A O 1
ATOM 1024 N N . ILE A 1 134 ? -5.944 -4.654 -4.611 1.00 96.44 134 ILE A N 1
ATOM 1025 C CA . ILE A 1 134 ? -5.476 -3.562 -3.754 1.00 96.44 134 ILE A CA 1
ATOM 1026 C C . ILE A 1 134 ? -5.726 -3.899 -2.283 1.00 96.44 134 ILE A C 1
ATOM 1028 O O . ILE A 1 134 ? -6.852 -4.183 -1.860 1.00 96.44 134 ILE A O 1
ATOM 1032 N N . TYR A 1 135 ? -4.668 -3.773 -1.492 1.00 94.81 135 TYR A N 1
ATOM 1033 C CA . TYR A 1 135 ? -4.651 -3.874 -0.042 1.00 94.81 135 TYR A CA 1
ATOM 1034 C C . TYR A 1 135 ? -4.278 -2.533 0.590 1.00 94.81 135 TYR A C 1
ATOM 1036 O O . TYR A 1 135 ? -3.562 -1.728 -0.007 1.00 94.81 135 TYR A O 1
ATOM 1044 N N . ALA A 1 136 ? -4.728 -2.323 1.826 1.00 92.25 136 ALA A N 1
ATOM 1045 C CA . ALA A 1 136 ? -4.344 -1.205 2.680 1.00 92.25 136 ALA A CA 1
ATOM 1046 C C . ALA A 1 136 ? -3.704 -1.709 3.981 1.00 92.25 136 ALA A C 1
ATOM 1048 O O . ALA A 1 136 ? -4.138 -2.714 4.541 1.00 92.25 136 ALA A O 1
ATOM 1049 N N . ALA A 1 137 ? -2.693 -1.000 4.478 1.00 91.00 137 ALA A N 1
ATOM 1050 C CA . ALA A 1 137 ? -2.008 -1.268 5.736 1.00 91.00 137 ALA A CA 1
ATOM 1051 C C . ALA A 1 137 ? -1.840 0.023 6.547 1.00 91.00 137 ALA A C 1
ATOM 1053 O O . ALA A 1 137 ? -1.410 1.055 6.021 1.00 91.00 137 ALA A O 1
ATOM 1054 N N . ALA A 1 138 ? -2.134 -0.044 7.844 1.00 83.69 138 ALA A N 1
ATOM 1055 C CA . ALA A 1 138 ? -1.965 1.081 8.758 1.00 83.69 138 ALA A CA 1
ATOM 1056 C C . ALA A 1 138 ? -0.510 1.249 9.149 1.00 83.69 138 ALA A C 1
ATOM 1058 O O . ALA A 1 138 ? 0.216 0.278 9.359 1.00 83.69 138 ALA A O 1
ATOM 1059 N N . LYS A 1 139 ? -0.107 2.499 9.342 1.00 84.31 139 LYS A N 1
ATOM 1060 C CA . LYS A 1 139 ? 1.177 2.816 9.951 1.00 84.31 139 LYS A CA 1
ATOM 1061 C C . LYS A 1 139 ? 1.159 2.436 11.427 1.00 84.31 139 LYS A C 1
ATOM 1063 O O . LYS A 1 139 ? 0.188 2.678 12.125 1.00 84.31 139 LYS A O 1
ATOM 1068 N N . VAL A 1 140 ? 2.248 1.862 11.922 1.00 80.75 140 VAL A N 1
ATOM 1069 C CA . VAL A 1 140 ? 2.351 1.474 13.331 1.00 80.75 140 VAL A CA 1
ATOM 1070 C C . VAL A 1 140 ? 2.731 2.686 14.169 1.00 80.75 140 VAL A C 1
ATOM 1072 O O . VAL A 1 140 ? 3.769 3.316 13.945 1.00 80.75 140 VAL A O 1
ATOM 1075 N N . MET A 1 141 ? 1.936 2.973 15.196 1.00 69.62 141 MET A N 1
ATOM 1076 C CA . MET A 1 141 ? 2.245 4.033 16.151 1.00 69.62 141 MET A CA 1
ATOM 1077 C C . MET A 1 141 ? 3.652 3.944 16.736 1.00 69.62 141 MET A C 1
ATOM 1079 O O . MET A 1 141 ? 4.144 2.881 17.116 1.00 69.62 141 MET A O 1
ATOM 1083 N N . GLY A 1 142 ? 4.298 5.105 16.854 1.00 71.06 142 GLY A N 1
ATOM 1084 C CA . GLY A 1 142 ? 5.646 5.218 17.410 1.00 71.06 142 GLY A CA 1
ATOM 1085 C C . GLY A 1 142 ? 6.745 4.637 16.514 1.00 71.06 142 GLY A C 1
ATOM 1086 O O . GLY A 1 142 ? 7.922 4.814 16.825 1.00 71.06 142 GLY A O 1
ATOM 1087 N N . ASN A 1 143 ? 6.398 4.002 15.388 1.00 78.69 143 ASN A N 1
ATOM 1088 C CA . ASN A 1 143 ? 7.356 3.493 14.419 1.00 78.69 143 ASN A CA 1
ATOM 1089 C C . ASN A 1 143 ? 7.069 4.054 13.015 1.00 78.69 143 ASN A C 1
ATOM 1091 O O . ASN A 1 143 ? 6.259 3.505 12.270 1.00 78.69 143 ASN A O 1
ATOM 1095 N N . PRO A 1 144 ? 7.782 5.112 12.588 1.00 73.62 144 PRO A N 1
ATOM 1096 C CA . PRO A 1 144 ? 7.524 5.755 11.305 1.00 73.62 144 PRO A CA 1
ATOM 1097 C C . PRO A 1 144 ? 7.907 4.908 10.080 1.00 73.62 144 PRO A C 1
ATOM 1099 O O . PRO A 1 144 ? 7.726 5.383 8.958 1.00 73.62 144 PRO A O 1
ATOM 1102 N N . PHE A 1 145 ? 8.449 3.705 10.288 1.00 80.50 145 PHE A N 1
ATOM 1103 C CA . PHE A 1 145 ? 8.986 2.815 9.261 1.00 80.50 145 PHE A CA 1
ATOM 1104 C C . PHE A 1 145 ? 8.315 1.434 9.246 1.00 80.50 145 PHE A C 1
ATOM 1106 O O . PHE A 1 145 ? 8.830 0.525 8.598 1.00 80.50 145 PHE A O 1
ATOM 1113 N N . ARG A 1 146 ? 7.206 1.248 9.973 1.00 83.50 146 ARG A N 1
ATOM 1114 C CA . ARG A 1 146 ? 6.476 -0.023 10.023 1.00 83.50 146 ARG A CA 1
ATOM 1115 C C . ARG A 1 146 ? 5.000 0.201 9.726 1.00 83.50 146 ARG A C 1
ATOM 1117 O O . ARG A 1 146 ? 4.412 1.163 10.214 1.00 83.50 146 ARG A O 1
ATOM 1124 N N . TRP A 1 147 ? 4.426 -0.731 8.979 1.00 90.19 147 TRP A N 1
ATOM 1125 C CA . TRP A 1 147 ? 2.996 -0.836 8.732 1.00 90.19 147 TRP A CA 1
ATOM 1126 C C . TRP A 1 147 ? 2.513 -2.230 9.115 1.00 90.19 147 TRP A C 1
ATOM 1128 O O . TRP A 1 147 ? 3.314 -3.157 9.263 1.00 90.19 147 TRP A O 1
ATOM 1138 N N . ASP A 1 148 ? 1.214 -2.352 9.333 1.00 83.00 148 ASP A N 1
ATOM 1139 C CA . ASP A 1 148 ? 0.567 -3.575 9.776 1.00 83.00 148 ASP A CA 1
ATOM 1140 C C . ASP A 1 148 ? -0.917 -3.574 9.395 1.00 83.00 148 ASP A C 1
ATOM 1142 O O . ASP A 1 148 ? -1.398 -2.658 8.732 1.00 83.00 148 ASP A O 1
ATOM 1146 N N . SER A 1 149 ? -1.667 -4.568 9.868 1.00 80.75 149 SER A N 1
ATOM 1147 C CA . SER A 1 149 ? -3.126 -4.624 9.714 1.00 80.75 149 SER A CA 1
ATOM 1148 C C . SER A 1 149 ? -3.580 -4.595 8.266 1.00 80.75 149 SER A C 1
ATOM 1150 O O . SER A 1 149 ? -4.506 -3.873 7.901 1.00 80.75 149 SER A O 1
ATOM 1152 N N . VAL A 1 150 ? -2.902 -5.394 7.448 1.00 89.12 150 VAL A N 1
ATOM 1153 C CA . VAL A 1 150 ? -3.201 -5.507 6.028 1.00 89.12 150 VAL A CA 1
ATOM 1154 C C . VAL A 1 150 ? -4.641 -5.988 5.829 1.00 89.12 150 VAL A C 1
ATOM 1156 O O . VAL A 1 150 ? -5.023 -7.036 6.355 1.00 89.12 150 VAL A O 1
ATOM 1159 N N . ALA A 1 151 ? -5.417 -5.239 5.052 1.00 87.81 151 ALA A N 1
ATOM 1160 C CA . ALA A 1 151 ? -6.790 -5.565 4.688 1.00 87.81 151 ALA A CA 1
ATOM 1161 C C . ALA A 1 151 ? -7.009 -5.393 3.180 1.00 87.81 151 ALA A C 1
ATOM 1163 O O . ALA A 1 151 ? -6.495 -4.451 2.579 1.00 87.81 151 ALA A O 1
ATOM 1164 N N . ASN A 1 152 ? -7.766 -6.311 2.577 1.00 90.50 152 ASN A N 1
ATOM 1165 C CA . ASN A 1 152 ? -8.201 -6.219 1.185 1.00 90.50 152 ASN A CA 1
ATOM 1166 C C . ASN A 1 152 ? -9.245 -5.092 1.051 1.00 90.50 152 ASN A C 1
ATOM 1168 O O . ASN A 1 152 ? -10.143 -4.980 1.885 1.00 90.50 152 ASN A O 1
ATOM 1172 N N . MET A 1 153 ? -9.144 -4.253 0.015 1.00 89.44 153 MET A N 1
ATOM 1173 C CA . MET A 1 153 ? -10.042 -3.100 -0.180 1.00 89.44 153 MET A CA 1
ATOM 1174 C C . MET A 1 153 ? -11.476 -3.473 -0.607 1.00 89.44 153 MET A C 1
ATOM 1176 O O . MET A 1 153 ? -12.347 -2.602 -0.686 1.00 89.44 153 MET A O 1
ATOM 1180 N N . GLY A 1 154 ? -11.747 -4.759 -0.835 1.00 87.56 154 GLY A N 1
ATOM 1181 C CA . GLY A 1 154 ? -13.071 -5.304 -1.106 1.00 87.56 154 GLY A CA 1
ATOM 1182 C C . GLY A 1 154 ? -13.660 -4.883 -2.451 1.00 87.56 154 GLY A C 1
ATOM 1183 O O . GLY A 1 154 ? -13.033 -4.211 -3.269 1.00 87.56 154 GLY A O 1
ATOM 1184 N N . ASP A 1 155 ? -14.917 -5.262 -2.666 1.00 86.75 155 ASP A N 1
ATOM 1185 C CA . ASP A 1 155 ? -15.564 -5.293 -3.986 1.00 86.75 155 ASP A CA 1
ATOM 1186 C C . ASP A 1 155 ? -15.766 -3.938 -4.675 1.00 86.75 155 ASP A C 1
ATOM 1188 O O . ASP A 1 155 ? -16.021 -3.888 -5.880 1.00 86.75 155 ASP A O 1
ATOM 1192 N N . LYS A 1 156 ? -15.647 -2.829 -3.936 1.00 83.75 156 LYS A N 1
ATOM 1193 C CA . LYS A 1 156 ? -15.692 -1.486 -4.535 1.00 83.75 156 LYS A CA 1
ATOM 1194 C C . LYS A 1 156 ? -14.442 -1.185 -5.358 1.00 83.75 156 LYS A C 1
ATOM 1196 O O . LYS A 1 156 ? -14.526 -0.462 -6.350 1.00 83.75 156 LYS A O 1
ATOM 1201 N N . ILE A 1 157 ? -13.300 -1.731 -4.945 1.00 89.88 157 ILE A N 1
ATOM 1202 C CA . ILE A 1 157 ? 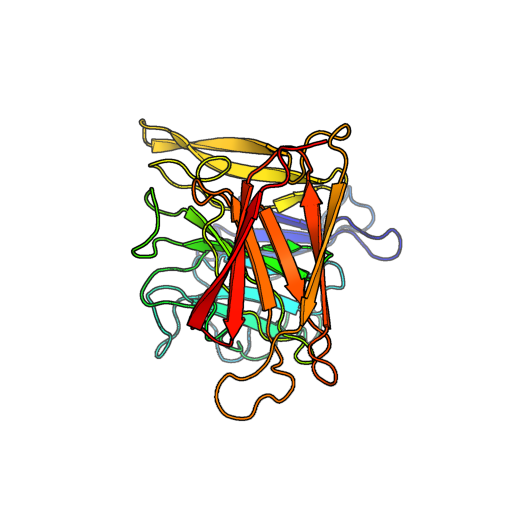-12.009 -1.529 -5.606 1.00 89.88 157 ILE A CA 1
ATOM 1203 C C . ILE A 1 157 ? -11.593 -2.790 -6.355 1.00 89.88 157 ILE A C 1
ATOM 1205 O O . ILE A 1 157 ? -11.216 -2.688 -7.518 1.00 89.88 157 ILE A O 1
ATOM 1209 N N . ASN A 1 158 ? -11.727 -3.962 -5.740 1.00 93.75 158 ASN A N 1
ATOM 1210 C CA . ASN A 1 158 ? -11.176 -5.205 -6.262 1.00 93.75 158 ASN A CA 1
ATOM 1211 C C . ASN A 1 158 ? -12.210 -6.024 -7.044 1.00 93.75 158 ASN A C 1
ATOM 1213 O O . ASN A 1 158 ? -13.372 -6.191 -6.643 1.00 93.75 158 ASN A O 1
ATOM 1217 N N . THR A 1 159 ? -11.777 -6.554 -8.183 1.00 93.94 159 THR A N 1
ATOM 1218 C CA . THR A 1 159 ? -12.578 -7.408 -9.061 1.00 93.94 159 THR A CA 1
ATOM 1219 C C . THR A 1 159 ? -11.961 -8.801 -9.159 1.00 93.94 159 THR A C 1
ATOM 1221 O O . THR A 1 159 ? -11.193 -9.210 -8.301 1.00 93.94 159 THR A O 1
ATOM 1224 N N . ALA A 1 160 ? -12.370 -9.594 -10.150 1.00 94.25 160 ALA A N 1
ATOM 1225 C CA . ALA A 1 160 ? -11.769 -10.902 -10.408 1.00 94.25 160 ALA A CA 1
ATOM 1226 C C . ALA A 1 160 ? -10.485 -10.811 -11.264 1.00 94.25 160 ALA A C 1
ATOM 1228 O O . ALA A 1 160 ? -9.932 -11.845 -11.640 1.00 94.25 160 ALA A O 1
ATOM 1229 N N . PHE A 1 161 ? -10.043 -9.599 -11.617 1.00 94.81 161 PHE A N 1
ATOM 1230 C CA . PHE A 1 161 ? -8.910 -9.341 -12.511 1.00 94.81 161 PHE A CA 1
ATOM 1231 C C . PHE A 1 161 ? -7.737 -8.700 -11.750 1.00 94.81 161 PHE A C 1
ATOM 1233 O O . PHE A 1 161 ? -7.589 -8.943 -10.559 1.00 94.81 161 PHE A O 1
ATOM 1240 N N . ASP A 1 162 ? -6.848 -7.986 -12.444 1.00 95.31 162 ASP A N 1
ATOM 1241 C CA . ASP A 1 162 ? -5.723 -7.273 -11.832 1.00 95.31 162 ASP A CA 1
ATOM 1242 C C . ASP A 1 162 ? -6.110 -5.830 -11.501 1.00 95.31 162 ASP A C 1
ATOM 1244 O O . ASP A 1 162 ? -6.444 -5.059 -12.399 1.00 95.31 162 ASP A O 1
ATOM 1248 N N . GLU A 1 163 ? -5.972 -5.434 -10.240 1.00 96.06 163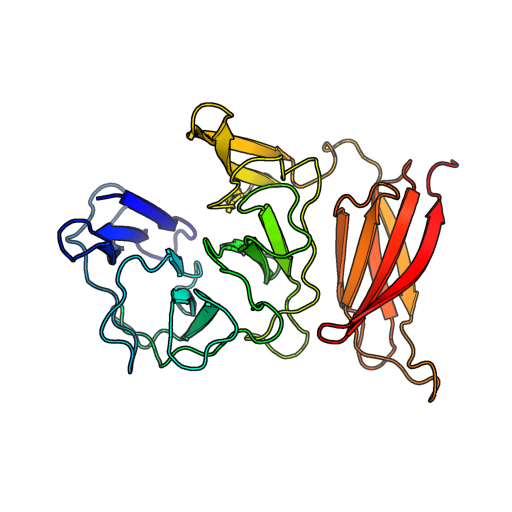 GLU A N 1
ATOM 1249 C CA . GLU A 1 163 ? -5.939 -4.047 -9.798 1.00 96.06 163 GLU A CA 1
ATOM 1250 C C . GLU A 1 163 ? -4.551 -3.666 -9.265 1.00 96.06 163 GLU A C 1
ATOM 1252 O O . GLU A 1 163 ? -4.000 -4.302 -8.369 1.00 96.06 163 GLU A O 1
ATOM 1257 N N . THR A 1 164 ? -3.962 -2.599 -9.814 1.00 95.12 164 THR A N 1
ATOM 1258 C CA . THR A 1 164 ? -2.606 -2.140 -9.458 1.00 95.12 164 THR A CA 1
ATOM 1259 C C . THR A 1 164 ? -2.484 -0.614 -9.479 1.00 95.12 164 THR A C 1
ATOM 1261 O O . THR A 1 164 ? -3.417 0.094 -9.859 1.00 95.12 164 THR A O 1
ATOM 1264 N N . HIS A 1 165 ? -1.318 -0.083 -9.093 1.00 92.50 165 HIS A N 1
ATOM 1265 C CA . HIS A 1 165 ? -0.980 1.345 -9.195 1.00 92.50 165 HIS A CA 1
ATOM 1266 C C . HIS A 1 165 ? -2.011 2.292 -8.552 1.00 92.50 165 HIS A C 1
ATOM 1268 O O . HIS A 1 165 ? -2.386 3.315 -9.128 1.00 92.50 165 HIS A O 1
ATOM 1274 N N . PHE A 1 166 ? -2.479 1.944 -7.352 1.00 92.94 166 PHE A N 1
ATOM 1275 C CA . PHE A 1 166 ? -3.439 2.748 -6.603 1.00 92.94 166 PHE A CA 1
ATOM 1276 C C . PHE A 1 166 ? -2.841 4.088 -6.154 1.00 92.94 166 PHE A C 1
ATOM 1278 O O . PHE A 1 166 ? -1.693 4.160 -5.724 1.00 92.94 166 PHE A O 1
ATOM 1285 N N . THR A 1 167 ? -3.623 5.161 -6.226 1.00 90.56 167 THR A N 1
ATOM 1286 C CA . THR A 1 167 ? -3.242 6.495 -5.752 1.00 90.56 167 THR A CA 1
ATOM 1287 C C . THR A 1 167 ? -4.460 7.289 -5.305 1.00 90.56 167 THR A C 1
ATOM 1289 O O . THR A 1 167 ? -5.568 7.067 -5.790 1.00 90.56 167 THR A O 1
ATOM 1292 N N . ILE A 1 168 ? -4.253 8.253 -4.410 1.00 86.69 168 ILE A N 1
ATOM 1293 C CA . ILE A 1 168 ? -5.298 9.140 -3.893 1.00 86.69 168 ILE A CA 1
ATOM 1294 C C . ILE A 1 168 ? -5.014 10.577 -4.328 1.00 86.69 168 ILE A C 1
ATOM 1296 O O . ILE A 1 168 ? -3.912 11.104 -4.162 1.00 86.69 168 ILE A O 1
ATOM 1300 N N . SER A 1 169 ? -6.027 11.233 -4.889 1.00 78.81 169 SER A N 1
ATOM 1301 C CA . SER A 1 169 ? -5.973 12.661 -5.222 1.00 78.81 169 SER A CA 1
ATOM 1302 C C . SER A 1 169 ? -6.304 13.560 -4.024 1.00 78.81 169 SER A C 1
ATOM 1304 O O . SER A 1 169 ? -6.787 13.111 -2.996 1.00 78.81 169 SER A O 1
ATOM 1306 N N . SER A 1 170 ? -6.109 14.877 -4.162 1.00 67.75 170 SER A N 1
ATOM 1307 C CA . SER A 1 170 ? -6.470 15.857 -3.110 1.00 67.75 170 SER A CA 1
ATOM 1308 C C . SER A 1 170 ? -7.972 15.976 -2.858 1.00 67.75 170 SER A C 1
ATOM 1310 O O . SER A 1 170 ? -8.357 16.653 -1.918 1.00 67.75 170 SER A O 1
ATOM 1312 N N . TYR A 1 171 ? -8.800 15.386 -3.718 1.00 63.72 171 TYR A N 1
ATOM 1313 C CA . TYR A 1 171 ? -10.259 15.403 -3.612 1.00 63.72 171 TYR A CA 1
ATOM 1314 C C . TYR A 1 171 ? -10.798 14.044 -3.143 1.00 63.72 171 TYR A C 1
ATOM 1316 O O . TYR A 1 171 ? -11.883 13.652 -3.555 1.00 63.72 171 TYR A O 1
ATOM 1324 N N . GLU A 1 172 ? -9.987 13.274 -2.407 1.00 72.94 172 GLU A N 1
ATOM 1325 C CA . GLU A 1 172 ? -10.355 11.962 -1.840 1.00 72.94 172 GLU A CA 1
ATOM 1326 C C . GLU A 1 172 ? -10.875 10.944 -2.876 1.00 72.94 172 GLU A C 1
ATOM 1328 O O . GLU A 1 172 ? -11.631 10.018 -2.589 1.00 72.94 172 GLU A O 1
ATOM 1333 N N . ARG A 1 173 ? -10.427 11.086 -4.129 1.00 82.44 173 ARG A N 1
ATOM 1334 C CA . ARG A 1 173 ? -10.662 10.094 -5.186 1.00 82.44 173 ARG A CA 1
ATOM 1335 C C . ARG A 1 173 ? -9.469 9.167 -5.337 1.00 82.44 173 ARG A C 1
ATOM 1337 O O . ARG A 1 173 ? -8.357 9.666 -5.549 1.00 82.44 173 ARG A O 1
ATOM 1344 N N . ALA A 1 174 ? -9.736 7.862 -5.292 1.00 88.69 174 ALA A N 1
ATOM 1345 C CA . ALA A 1 174 ? -8.842 6.818 -5.774 1.00 88.69 174 ALA A CA 1
ATOM 1346 C C . ALA A 1 174 ? -8.730 6.884 -7.291 1.00 88.69 174 ALA A C 1
ATOM 1348 O O . ALA A 1 174 ? -9.739 7.046 -7.980 1.00 88.69 174 ALA A O 1
ATOM 1349 N N . TYR A 1 175 ? -7.530 6.624 -7.788 1.00 91.50 175 TYR A N 1
ATOM 1350 C CA . TYR A 1 175 ? -7.283 6.190 -9.154 1.00 91.50 175 TYR A CA 1
ATOM 1351 C C . TYR A 1 175 ? -6.433 4.926 -9.105 1.00 91.50 175 TYR A C 1
ATOM 1353 O O . TYR A 1 175 ? -5.547 4.819 -8.260 1.00 91.50 175 TYR A O 1
ATOM 1361 N N . PHE A 1 176 ? -6.703 3.970 -9.982 1.00 92.88 176 PHE A N 1
ATOM 1362 C CA . PHE A 1 176 ? -5.959 2.714 -10.058 1.00 92.88 176 PHE A CA 1
ATOM 1363 C C . PHE A 1 176 ? -6.085 2.117 -11.458 1.00 92.88 176 PHE A C 1
ATOM 1365 O O . PHE A 1 176 ? -7.019 2.427 -12.196 1.00 92.88 176 PHE A O 1
ATOM 1372 N N . SER A 1 177 ? -5.128 1.275 -11.829 1.00 94.50 177 SER A N 1
ATOM 1373 C CA . SER A 1 177 ? -5.193 0.480 -13.052 1.00 94.50 177 SER A CA 1
ATOM 1374 C C . SER A 1 177 ? -6.039 -0.757 -12.788 1.00 94.50 177 SER A C 1
ATOM 1376 O O . SER A 1 177 ? -5.831 -1.410 -11.766 1.00 94.50 177 SER A O 1
ATOM 1378 N N . ARG A 1 178 ? -6.951 -1.097 -13.700 1.00 94.75 178 ARG A N 1
ATOM 1379 C CA . ARG A 1 178 ? -7.732 -2.338 -13.647 1.00 94.75 178 ARG A CA 1
ATOM 1380 C C . ARG A 1 178 ? -7.707 -3.047 -14.991 1.00 94.75 178 ARG A C 1
ATOM 1382 O O . ARG A 1 178 ? -8.029 -2.438 -16.011 1.00 94.75 178 ARG A O 1
ATOM 1389 N N . GLU A 1 179 ? -7.378 -4.332 -14.964 1.00 94.56 179 GLU A N 1
ATOM 1390 C CA . GLU A 1 179 ? -7.491 -5.244 -16.101 1.00 94.56 179 GLU A CA 1
ATOM 1391 C C . GLU A 1 179 ? -8.957 -5.658 -16.329 1.00 94.56 179 GLU A C 1
ATOM 1393 O O . GLU A 1 179 ? -9.711 -5.921 -15.392 1.00 94.56 179 GLU A O 1
ATOM 1398 N N . ALA A 1 180 ? -9.375 -5.702 -17.591 1.00 89.62 180 ALA A N 1
ATOM 1399 C CA . ALA A 1 180 ? -10.654 -6.241 -18.026 1.00 89.62 180 ALA A CA 1
ATOM 1400 C C . ALA A 1 180 ? -10.518 -7.710 -18.462 1.00 89.62 180 ALA A C 1
ATOM 1402 O O . ALA A 1 180 ? -9.426 -8.250 -18.607 1.00 89.62 180 ALA A O 1
ATOM 1403 N N . ALA A 1 181 ? -11.645 -8.374 -18.728 1.00 89.75 181 ALA A N 1
ATOM 1404 C CA . ALA A 1 181 ? -11.666 -9.796 -19.088 1.00 89.75 181 ALA A CA 1
ATOM 1405 C C . ALA A 1 181 ? -10.859 -10.162 -20.350 1.00 89.75 181 ALA A C 1
ATOM 1407 O O . ALA A 1 181 ? -10.527 -11.329 -20.546 1.00 89.75 181 ALA A O 1
ATOM 1408 N N . ASP A 1 182 ? -10.567 -9.188 -21.211 1.00 91.25 182 ASP A N 1
ATOM 1409 C CA . ASP A 1 182 ? -9.763 -9.349 -22.423 1.00 91.25 182 ASP A CA 1
ATOM 1410 C C . ASP A 1 182 ? -8.249 -9.179 -22.186 1.00 91.25 182 ASP A C 1
ATOM 1412 O O . ASP A 1 182 ? -7.467 -9.319 -23.126 1.00 91.25 182 ASP A O 1
ATOM 1416 N N . GLY A 1 183 ? -7.832 -8.903 -20.945 1.00 87.81 183 GLY A N 1
ATOM 1417 C CA . GLY A 1 183 ? -6.440 -8.675 -20.561 1.00 87.81 183 GLY A CA 1
ATOM 1418 C C . GLY A 1 183 ? -5.948 -7.240 -20.769 1.00 87.81 183 GLY A C 1
ATOM 1419 O O . GLY A 1 183 ? -4.783 -6.957 -20.496 1.00 87.81 183 GLY A O 1
ATOM 1420 N N . ASN A 1 184 ? -6.795 -6.323 -21.251 1.00 90.38 184 ASN A N 1
ATOM 1421 C CA . ASN A 1 184 ? -6.432 -4.913 -21.369 1.00 90.38 184 ASN A CA 1
ATOM 1422 C C . ASN A 1 184 ? -6.653 -4.188 -20.042 1.00 90.38 184 ASN A C 1
ATOM 1424 O O . ASN A 1 184 ? -7.654 -4.416 -19.368 1.00 90.38 184 ASN A O 1
ATOM 1428 N N . ALA A 1 185 ? -5.751 -3.271 -19.694 1.00 89.50 185 ALA A N 1
ATOM 1429 C CA . ALA A 1 185 ? -5.884 -2.437 -18.506 1.00 89.50 185 ALA A CA 1
ATOM 1430 C C . ALA A 1 185 ? -6.249 -0.990 -18.861 1.00 89.50 185 ALA A C 1
ATOM 1432 O O . ALA A 1 185 ? -5.731 -0.433 -19.830 1.00 89.50 185 ALA A O 1
ATOM 1433 N N . ASP A 1 186 ? -7.108 -0.380 -18.046 1.00 93.00 186 ASP A N 1
ATOM 1434 C CA . ASP A 1 186 ? -7.454 1.044 -18.118 1.00 93.00 186 ASP A CA 1
ATOM 1435 C C . ASP A 1 186 ? -7.389 1.680 -16.719 1.00 93.00 186 ASP A C 1
ATOM 1437 O O . ASP A 1 186 ? -7.295 0.986 -15.702 1.00 93.00 186 ASP A O 1
ATOM 1441 N N . ILE A 1 187 ? -7.431 3.008 -16.658 1.00 92.62 187 ILE A N 1
ATOM 1442 C CA . ILE A 1 187 ? -7.449 3.770 -15.412 1.00 92.62 187 ILE A CA 1
ATOM 1443 C C . ILE A 1 187 ? -8.895 3.919 -14.940 1.00 92.62 187 ILE A C 1
ATOM 1445 O O . ILE A 1 187 ? -9.735 4.522 -15.606 1.00 92.62 187 ILE A O 1
ATOM 1449 N N . TYR A 1 188 ? -9.163 3.436 -13.734 1.00 92.00 188 TYR A N 1
ATOM 1450 C CA . TYR A 1 188 ? -10.440 3.574 -13.051 1.00 92.00 188 TYR A CA 1
ATOM 1451 C C . TYR A 1 188 ? -10.330 4.593 -11.923 1.00 92.00 188 TYR A C 1
ATOM 1453 O O . TYR A 1 188 ? -9.248 4.855 -11.396 1.00 92.00 188 TYR A O 1
ATOM 1461 N N . GLN A 1 189 ? -11.474 5.162 -11.545 1.00 89.50 189 GLN A N 1
ATOM 1462 C CA . GLN A 1 189 ? -11.599 6.008 -10.364 1.00 89.50 189 GLN A CA 1
ATOM 1463 C C . GLN A 1 189 ? -12.662 5.454 -9.419 1.00 89.50 189 GLN A C 1
ATOM 1465 O O . GLN A 1 189 ? -13.670 4.900 -9.863 1.00 89.50 189 GLN A O 1
ATOM 1470 N N . ALA A 1 190 ? -12.465 5.668 -8.124 1.00 85.25 190 ALA A N 1
ATOM 1471 C CA . ALA A 1 190 ? -13.466 5.411 -7.096 1.00 85.25 190 ALA A CA 1
ATOM 1472 C C . ALA A 1 190 ? -13.427 6.523 -6.041 1.00 85.25 190 ALA A C 1
ATOM 1474 O O . ALA A 1 190 ? -12.389 7.148 -5.821 1.00 85.25 190 ALA A O 1
ATOM 1475 N N . ALA A 1 191 ? -14.552 6.786 -5.383 1.00 74.81 191 ALA A N 1
ATOM 1476 C CA . ALA A 1 191 ? -14.553 7.629 -4.192 1.00 74.81 191 ALA A CA 1
ATOM 1477 C C . ALA A 1 191 ? -13.966 6.826 -3.016 1.00 74.81 191 ALA A C 1
ATOM 1479 O O . ALA A 1 191 ? -14.434 5.721 -2.736 1.00 74.81 191 ALA A O 1
ATOM 1480 N N . LEU A 1 192 ? -12.931 7.360 -2.357 1.00 67.38 192 LEU A N 1
ATOM 1481 C CA . LEU A 1 192 ? -12.382 6.816 -1.111 1.00 67.38 192 LEU A CA 1
ATOM 1482 C C . LEU A 1 192 ? -12.950 7.619 0.034 1.00 67.38 192 LEU A C 1
ATOM 1484 O O . LEU A 1 192 ? -12.341 8.532 0.571 1.00 67.38 192 LEU A O 1
ATOM 1488 N N . GLY A 1 193 ? -14.199 7.328 0.307 1.00 57.47 193 GLY A N 1
ATOM 1489 C CA . GLY A 1 193 ? -15.019 8.205 1.096 1.00 57.47 193 GLY A CA 1
ATOM 1490 C C . GLY A 1 193 ? -16.437 7.925 0.693 1.00 57.47 193 GLY A C 1
ATOM 1491 O O . GLY A 1 193 ? -16.749 7.650 -0.470 1.00 57.47 193 GLY A O 1
ATOM 1492 N N . TYR A 1 194 ? -17.292 7.917 1.689 1.00 52.00 194 TYR A N 1
ATOM 1493 C CA . TYR A 1 194 ? -18.706 7.910 1.425 1.00 52.00 194 TYR A CA 1
ATOM 1494 C C . TYR A 1 194 ? -19.033 9.240 0.758 1.00 52.00 194 TYR A C 1
ATOM 1496 O O . TYR A 1 194 ? -18.377 10.244 1.040 1.00 52.00 194 TYR A O 1
ATOM 1504 N N . GLU A 1 195 ? -19.968 9.212 -0.193 1.00 49.75 195 GLU A N 1
ATOM 1505 C CA . GLU A 1 195 ? -20.434 10.412 -0.888 1.00 49.75 195 GLU A CA 1
ATOM 1506 C C . GLU A 1 195 ? -20.563 11.552 0.131 1.00 49.75 195 GLU A C 1
ATOM 1508 O O . GLU A 1 195 ? -21.065 11.294 1.224 1.00 49.75 195 GLU A O 1
ATOM 1513 N N . GLU A 1 196 ? -20.099 12.770 -0.194 1.00 46.97 196 GLU A N 1
ATOM 1514 C CA . GLU A 1 196 ? -19.980 13.960 0.689 1.00 46.97 196 GLU A CA 1
ATOM 1515 C C . GLU A 1 196 ? -21.271 14.353 1.468 1.00 46.97 196 GLU A C 1
ATOM 1517 O O . GLU A 1 196 ? -21.326 15.367 2.158 1.00 46.97 196 GLU A O 1
ATOM 1522 N N . GLN A 1 197 ? -22.322 13.543 1.384 1.00 49.97 197 GLN A N 1
ATOM 1523 C CA . GLN A 1 197 ? -23.585 13.590 2.103 1.00 49.97 197 GLN A CA 1
ATOM 1524 C C . GLN A 1 197 ? -23.801 12.475 3.142 1.00 49.97 197 GLN A C 1
ATOM 1526 O O . GLN A 1 197 ? -24.902 12.380 3.689 1.00 49.97 197 GLN A O 1
ATOM 1531 N N . SER A 1 198 ? -22.818 11.624 3.452 1.00 56.06 198 SER A N 1
ATOM 1532 C CA . SER A 1 198 ? -22.995 10.636 4.519 1.00 56.06 198 SER A CA 1
ATOM 1533 C C . SER A 1 198 ? -22.718 11.245 5.893 1.00 56.06 198 SER A C 1
ATOM 1535 O O . SER A 1 198 ? -21.584 11.588 6.226 1.00 56.06 198 SER A O 1
ATOM 1537 N N . ASP A 1 199 ? -23.754 11.329 6.721 1.00 79.38 199 ASP A N 1
ATOM 1538 C CA . ASP A 1 199 ? -23.610 11.576 8.152 1.00 79.38 199 ASP A CA 1
ATOM 1539 C C . ASP A 1 199 ? -22.589 10.597 8.759 1.00 79.38 199 ASP A C 1
ATOM 1541 O O . ASP A 1 199 ? -22.786 9.382 8.714 1.00 79.38 199 ASP A O 1
ATOM 1545 N N . MET A 1 200 ? -21.523 11.109 9.374 1.00 85.00 200 MET A N 1
ATOM 1546 C CA . MET A 1 200 ? -20.520 10.280 10.046 1.00 85.00 200 MET A CA 1
ATOM 1547 C C . MET A 1 200 ? -20.919 9.972 11.494 1.00 85.00 200 MET A C 1
ATOM 1549 O O . MET A 1 200 ? -21.540 10.780 12.191 1.00 85.00 200 MET A O 1
ATOM 1553 N N . ALA A 1 201 ? -20.531 8.794 11.964 1.00 89.62 201 ALA A N 1
ATOM 1554 C CA . ALA A 1 201 ? -20.583 8.354 13.348 1.00 89.62 201 ALA A CA 1
ATOM 1555 C C . ALA A 1 201 ? -19.172 8.077 13.874 1.00 89.62 201 ALA A C 1
ATOM 1557 O O . ALA A 1 201 ? -18.245 7.752 13.132 1.00 89.62 201 ALA A O 1
ATOM 1558 N N . LYS A 1 202 ? -19.021 8.187 15.194 1.00 92.25 202 LYS A N 1
ATOM 1559 C CA . LYS A 1 202 ? -17.780 7.860 15.895 1.00 92.25 202 LYS A CA 1
ATOM 1560 C C . LYS A 1 202 ? -18.003 6.610 16.730 1.00 92.25 202 LYS A C 1
ATOM 1562 O O . LYS A 1 202 ? -18.811 6.622 17.656 1.00 92.25 202 LYS A O 1
ATOM 1567 N N . ILE A 1 203 ? -17.270 5.550 16.420 1.00 92.75 203 ILE A N 1
ATOM 1568 C CA . ILE A 1 203 ? -17.155 4.369 17.270 1.00 92.75 203 ILE A CA 1
ATOM 1569 C C . ILE A 1 203 ? -15.968 4.612 18.199 1.00 92.75 203 ILE A C 1
ATOM 1571 O O . ILE A 1 203 ? -14.817 4.570 17.768 1.00 92.75 203 ILE A O 1
ATOM 1575 N N . ALA A 1 204 ? -16.245 4.879 19.472 1.00 94.50 204 ALA A N 1
ATOM 1576 C CA . ALA A 1 204 ? -15.217 5.046 20.494 1.00 94.50 204 ALA A CA 1
ATOM 1577 C C . ALA A 1 204 ? -15.167 3.826 21.418 1.00 94.50 204 ALA A C 1
ATOM 1579 O O . ALA A 1 204 ? -16.199 3.240 21.751 1.00 94.50 204 ALA A O 1
ATOM 1580 N N . GLY A 1 205 ? -13.971 3.452 21.861 1.00 93.81 205 GLY A N 1
ATOM 1581 C CA . GLY A 1 205 ? -13.794 2.309 22.750 1.00 93.81 205 GLY A CA 1
ATOM 1582 C C . GLY A 1 205 ? -12.386 2.210 23.316 1.00 93.81 205 GLY A C 1
ATOM 1583 O O . GLY A 1 205 ? -11.594 3.143 23.193 1.00 93.81 205 GLY A O 1
ATOM 1584 N N . LYS A 1 206 ? -12.083 1.071 23.949 1.00 94.12 206 LYS A N 1
ATOM 1585 C CA . LYS A 1 206 ? -10.742 0.730 24.440 1.00 94.12 206 LYS A CA 1
ATOM 1586 C C . LYS A 1 206 ? -10.333 -0.660 23.975 1.00 94.12 206 LYS A C 1
ATOM 1588 O O . LYS A 1 206 ? -11.138 -1.586 24.050 1.00 94.12 206 LYS A O 1
ATOM 1593 N N . THR A 1 207 ? -9.086 -0.825 23.556 1.00 91.94 207 THR A N 1
ATOM 1594 C CA . THR A 1 207 ? -8.474 -2.140 23.337 1.00 91.94 207 THR A CA 1
ATOM 1595 C C . THR A 1 207 ? -7.674 -2.546 24.571 1.00 91.94 207 THR A C 1
ATOM 1597 O O . THR A 1 207 ? -6.839 -1.793 25.075 1.00 91.94 207 THR A O 1
ATOM 1600 N N . LEU A 1 208 ? -7.946 -3.752 25.071 1.00 92.19 208 LEU A N 1
ATOM 1601 C CA . LEU A 1 208 ? -7.312 -4.318 26.258 1.00 92.19 208 LEU A CA 1
ATOM 1602 C C . LEU A 1 208 ? -6.749 -5.701 25.929 1.00 92.19 208 LEU A C 1
ATOM 1604 O O . LEU A 1 208 ? -7.349 -6.455 25.158 1.00 92.19 208 LEU A O 1
ATOM 1608 N N . ASP A 1 209 ? -5.619 -6.048 26.534 1.00 89.62 209 ASP A N 1
ATOM 1609 C CA . ASP A 1 209 ? -5.089 -7.403 26.477 1.00 89.62 209 ASP A CA 1
ATOM 1610 C C . ASP A 1 209 ? -5.978 -8.323 27.321 1.00 89.62 209 ASP A C 1
ATOM 1612 O O . ASP A 1 209 ? -6.269 -8.045 28.485 1.00 89.62 209 ASP A O 1
ATOM 1616 N N . LYS A 1 210 ? -6.425 -9.435 26.730 1.00 87.75 210 LYS A N 1
ATOM 1617 C CA . LYS A 1 210 ? -7.418 -10.324 27.351 1.00 87.75 210 LYS A CA 1
ATOM 1618 C C . LYS A 1 210 ? -6.928 -10.946 28.664 1.00 87.75 210 LYS A C 1
ATOM 1620 O O . LYS A 1 210 ? -7.750 -11.251 29.523 1.00 87.75 210 LYS A O 1
ATOM 1625 N N . ASN A 1 211 ? -5.622 -11.173 28.799 1.00 91.38 211 ASN A N 1
ATOM 1626 C CA . ASN A 1 211 ? -5.060 -11.896 29.938 1.00 91.38 211 ASN A CA 1
ATOM 1627 C C . ASN A 1 211 ? -4.747 -10.955 31.103 1.00 91.38 211 ASN A C 1
ATOM 1629 O O . ASN A 1 211 ? -5.038 -11.274 32.251 1.00 91.38 211 ASN A O 1
ATOM 1633 N N . SER A 1 212 ? -4.146 -9.806 30.806 1.00 93.56 212 SER A N 1
ATOM 1634 C CA . SER A 1 212 ? -3.720 -8.828 31.809 1.00 93.56 212 SER A CA 1
ATOM 1635 C C . SER A 1 212 ? -4.780 -7.772 32.125 1.00 93.56 212 SER A C 1
ATOM 1637 O O . SER A 1 212 ? -4.721 -7.156 33.186 1.00 93.56 212 SER A O 1
ATOM 1639 N N . GLY A 1 213 ? -5.732 -7.534 31.217 1.00 92.75 213 GLY A N 1
ATOM 1640 C CA . GLY A 1 213 ? -6.707 -6.444 31.309 1.00 92.75 213 GLY A CA 1
ATOM 1641 C C . GLY A 1 213 ? -6.108 -5.049 31.092 1.00 92.75 213 GLY A C 1
ATOM 1642 O O . GLY A 1 213 ? -6.823 -4.056 31.215 1.00 92.75 213 GLY A O 1
ATOM 1643 N N . LEU A 1 214 ? -4.812 -4.957 30.782 1.00 94.94 214 LEU A N 1
ATOM 1644 C CA . LEU A 1 214 ? -4.119 -3.694 30.553 1.00 94.94 214 LEU A CA 1
ATOM 1645 C C . LEU A 1 214 ? -4.383 -3.159 29.137 1.00 94.94 214 LEU A C 1
ATOM 1647 O O . LEU A 1 214 ? -4.687 -3.946 28.236 1.00 94.94 214 LEU A O 1
ATOM 1651 N N . PRO A 1 215 ? -4.238 -1.837 28.921 1.00 94.44 215 PRO A N 1
ATOM 1652 C CA . PRO A 1 215 ? -4.231 -1.234 27.594 1.00 94.44 215 PRO A CA 1
ATOM 1653 C C . PRO A 1 215 ? -3.351 -1.997 26.606 1.00 94.44 215 PRO A C 1
ATOM 1655 O O . PRO A 1 215 ? -2.171 -2.238 26.860 1.00 94.44 215 PRO A O 1
ATOM 1658 N N . LEU A 1 216 ? -3.942 -2.369 25.473 1.00 90.44 216 LEU A N 1
ATOM 1659 C CA . LEU A 1 216 ? -3.251 -3.045 24.383 1.00 90.44 216 LEU A CA 1
ATOM 1660 C C . LEU A 1 216 ? -3.115 -2.076 23.218 1.00 90.44 216 LEU A C 1
ATOM 1662 O O . LEU A 1 216 ? -4.119 -1.695 22.619 1.00 90.44 216 LEU A O 1
ATOM 1666 N N . ALA A 1 217 ? -1.882 -1.693 22.892 1.00 89.12 217 ALA A N 1
ATOM 1667 C CA . ALA A 1 217 ? -1.586 -0.932 21.685 1.00 89.12 217 ALA A CA 1
ATOM 1668 C C . ALA A 1 217 ? -2.000 -1.750 20.454 1.00 89.12 217 ALA A C 1
ATOM 1670 O O . ALA A 1 217 ? -1.522 -2.871 20.264 1.00 89.12 217 ALA A O 1
ATOM 1671 N N . ALA A 1 218 ? -2.918 -1.209 19.662 1.00 87.38 218 ALA A N 1
ATOM 1672 C CA . ALA A 1 218 ? -3.527 -1.911 18.547 1.00 87.38 218 ALA A CA 1
ATOM 1673 C C . ALA A 1 218 ? -4.081 -0.928 17.519 1.00 87.38 218 ALA A C 1
ATOM 1675 O O . ALA A 1 218 ? -4.448 0.201 17.847 1.00 87.38 218 ALA A O 1
ATOM 1676 N N . ILE A 1 219 ? -4.206 -1.415 16.292 1.00 86.56 219 ILE A N 1
ATOM 1677 C CA . ILE A 1 219 ? -4.991 -0.756 15.255 1.00 86.56 219 ILE A CA 1
ATOM 1678 C C . ILE A 1 219 ? -6.427 -1.265 15.366 1.00 86.56 219 ILE A C 1
ATOM 1680 O O . ILE A 1 219 ? -6.669 -2.462 15.564 1.00 86.56 219 ILE A O 1
ATOM 1684 N N . VAL A 1 220 ? -7.388 -0.355 15.242 1.00 89.81 220 VAL A N 1
ATOM 1685 C CA . VAL A 1 220 ? -8.812 -0.672 15.195 1.00 89.81 220 VAL A CA 1
ATOM 1686 C C . VAL A 1 220 ? -9.334 -0.399 13.795 1.00 89.81 220 VAL A C 1
ATOM 1688 O O . VAL A 1 220 ? -9.309 0.735 13.331 1.00 89.81 220 VAL A O 1
ATOM 1691 N N . ALA A 1 221 ? -9.812 -1.443 13.124 1.00 88.88 221 ALA A N 1
ATOM 1692 C CA . ALA A 1 221 ? -10.291 -1.378 11.746 1.00 88.88 221 ALA A CA 1
ATOM 1693 C C . ALA A 1 221 ? -11.788 -1.694 11.661 1.00 88.88 221 ALA A C 1
ATOM 1695 O O . ALA A 1 221 ? -12.283 -2.554 12.393 1.00 88.88 221 ALA A O 1
ATOM 1696 N N . ALA A 1 222 ? -12.491 -1.036 10.742 1.00 89.00 222 ALA A N 1
ATOM 1697 C CA . ALA A 1 222 ? -13.865 -1.344 10.372 1.00 89.00 222 ALA A CA 1
ATOM 1698 C C . ALA A 1 222 ? -13.942 -1.859 8.935 1.00 89.00 222 ALA A C 1
ATOM 1700 O O . ALA A 1 222 ? -13.322 -1.321 8.017 1.00 89.00 222 ALA A O 1
ATOM 1701 N N . GLU A 1 223 ? -14.785 -2.867 8.764 1.00 87.50 223 GLU A N 1
ATOM 1702 C CA . GLU A 1 223 ? -15.304 -3.324 7.480 1.00 87.50 223 GLU A CA 1
ATOM 1703 C C . GLU A 1 223 ? -16.828 -3.344 7.549 1.00 87.50 223 GLU A C 1
ATOM 1705 O O . GLU A 1 223 ? -17.398 -3.499 8.635 1.00 87.50 223 GLU A O 1
ATOM 1710 N N . THR A 1 224 ? -17.500 -3.232 6.407 1.00 86.00 224 THR A N 1
ATOM 1711 C CA . THR A 1 224 ? -18.930 -3.542 6.329 1.00 86.00 224 THR A CA 1
ATOM 1712 C C . THR A 1 224 ? -19.157 -5.017 6.667 1.00 86.00 224 THR A C 1
ATOM 1714 O O . THR A 1 224 ? -18.239 -5.844 6.651 1.00 86.00 224 THR A O 1
ATOM 1717 N N . VAL A 1 225 ? -20.397 -5.391 6.977 1.00 86.06 225 VAL A N 1
ATOM 1718 C CA . VAL A 1 225 ? -20.743 -6.809 7.192 1.00 86.06 225 VAL A CA 1
ATOM 1719 C C . VAL A 1 225 ? -20.480 -7.697 5.969 1.00 86.06 225 VAL A C 1
ATOM 1721 O O . VAL A 1 225 ? -20.301 -8.901 6.133 1.00 86.06 225 VAL A O 1
ATOM 1724 N N . GLU A 1 226 ? -20.398 -7.100 4.782 1.00 81.62 226 GLU A N 1
ATOM 1725 C CA . GLU A 1 226 ? -20.070 -7.742 3.503 1.00 81.62 226 GLU A CA 1
ATOM 1726 C C . GLU A 1 226 ? -18.553 -7.873 3.273 1.00 81.62 226 GLU A C 1
ATOM 1728 O O . GLU A 1 226 ? -18.130 -8.414 2.257 1.00 81.62 226 GLU A O 1
ATOM 1733 N N . GLY A 1 227 ? -17.725 -7.413 4.219 1.00 75.69 227 GLY A N 1
ATOM 1734 C CA . GLY A 1 227 ? -16.265 -7.525 4.156 1.00 75.69 227 GLY A CA 1
ATOM 1735 C C . GLY A 1 227 ? -15.585 -6.406 3.373 1.00 75.69 227 GLY A C 1
ATOM 1736 O O . GLY A 1 227 ? -14.398 -6.499 3.077 1.00 75.69 227 GLY A O 1
ATOM 1737 N N . GLN A 1 228 ? -16.303 -5.334 3.037 1.00 76.19 228 GLN A N 1
ATOM 1738 C CA . GLN A 1 228 ? -15.696 -4.193 2.367 1.00 76.19 228 GLN A CA 1
ATOM 1739 C C . GLN A 1 228 ? -14.946 -3.328 3.382 1.00 76.19 228 GLN A C 1
ATOM 1741 O O . GLN A 1 228 ? -15.523 -2.932 4.395 1.00 76.19 228 GLN A O 1
ATOM 1746 N N . TRP A 1 229 ? -13.692 -2.982 3.090 1.00 81.38 229 TRP A N 1
ATOM 1747 C CA . TRP A 1 229 ? -12.919 -2.053 3.912 1.00 81.38 229 TRP A CA 1
ATOM 1748 C C . TRP A 1 229 ? -13.599 -0.680 4.026 1.00 81.38 229 TRP A C 1
ATOM 1750 O O . TRP A 1 229 ? -14.188 -0.180 3.059 1.00 81.38 229 TRP A O 1
ATOM 1760 N N . VAL A 1 230 ? -13.545 -0.094 5.229 1.00 81.62 230 VAL A N 1
ATOM 1761 C CA . VAL A 1 230 ? -14.195 1.187 5.558 1.00 81.62 230 VAL A CA 1
ATOM 1762 C C . VAL A 1 230 ? -13.188 2.212 6.047 1.00 81.62 230 VAL A C 1
ATOM 1764 O O . VAL A 1 230 ? -13.044 3.259 5.429 1.00 81.62 230 VAL A O 1
ATOM 1767 N N . ASN A 1 231 ? -12.560 1.950 7.192 1.00 80.44 231 ASN A N 1
ATOM 1768 C CA . ASN A 1 231 ? -11.620 2.869 7.822 1.00 80.44 231 ASN A CA 1
ATOM 1769 C C . ASN A 1 231 ? -10.809 2.128 8.891 1.00 80.44 231 ASN A C 1
ATOM 1771 O O . ASN A 1 231 ? -11.199 1.050 9.351 1.00 80.44 231 ASN A O 1
ATOM 1775 N N . MET A 1 232 ? -9.716 2.726 9.346 1.00 85.56 232 MET A N 1
ATOM 1776 C CA . MET A 1 232 ? -8.985 2.269 10.519 1.00 85.56 232 MET A CA 1
ATOM 1777 C C . MET A 1 232 ? -8.404 3.441 11.304 1.00 85.56 232 MET A C 1
ATOM 1779 O O . MET A 1 232 ? -8.246 4.543 10.794 1.00 85.56 232 MET A O 1
ATOM 1783 N N . THR A 1 233 ? -8.102 3.199 12.571 1.00 84.19 233 THR A N 1
ATOM 1784 C CA . THR A 1 233 ? -7.505 4.188 13.460 1.00 84.19 233 THR A CA 1
ATOM 1785 C C . THR A 1 233 ? -6.568 3.508 14.443 1.00 84.19 233 THR A C 1
ATOM 1787 O O . THR A 1 233 ? -6.754 2.340 14.798 1.00 84.19 233 THR A O 1
ATOM 1790 N N . ASP A 1 234 ? -5.588 4.257 14.916 1.00 84.44 234 ASP A N 1
ATOM 1791 C CA . ASP A 1 234 ? -4.774 3.856 16.048 1.00 84.44 234 ASP A CA 1
ATOM 1792 C C . ASP A 1 234 ? -5.510 4.118 17.369 1.00 84.44 234 ASP A C 1
ATOM 1794 O O . ASP A 1 234 ? -6.355 5.011 17.485 1.00 84.44 234 ASP A O 1
ATOM 1798 N N . ASN A 1 235 ? -5.163 3.359 18.404 1.00 89.00 235 ASN A N 1
ATOM 1799 C CA . ASN A 1 235 ? -5.586 3.657 19.766 1.00 89.00 235 ASN A CA 1
ATOM 1800 C C . ASN A 1 235 ? -4.525 4.469 20.534 1.00 89.00 235 ASN A C 1
ATOM 1802 O O . ASN A 1 235 ? -3.423 4.683 20.068 1.00 89.00 235 ASN A O 1
ATOM 1806 N N . ASN A 1 236 ? -4.800 4.912 21.754 1.00 89.94 236 ASN A N 1
ATOM 1807 C CA . ASN A 1 236 ? -3.781 5.437 22.654 1.00 89.94 236 ASN A CA 1
ATOM 1808 C C . ASN A 1 236 ? -3.102 4.251 23.364 1.00 89.94 236 ASN A C 1
ATOM 1810 O O . ASN A 1 236 ? -3.782 3.531 24.095 1.00 89.94 236 ASN A O 1
ATOM 1814 N N . PRO A 1 237 ? -1.779 4.045 23.243 1.00 87.88 237 PRO A N 1
ATOM 1815 C CA . PRO A 1 237 ? -1.123 2.863 23.804 1.00 87.88 237 PRO A CA 1
ATOM 1816 C C . PRO A 1 237 ? -1.113 2.851 25.340 1.00 87.88 237 PRO A C 1
ATOM 1818 O O . PRO A 1 237 ? -1.015 1.786 25.942 1.00 87.88 237 PRO A O 1
ATOM 1821 N N . ALA A 1 238 ? -1.226 4.017 25.986 1.00 90.88 238 ALA A N 1
ATOM 1822 C CA . ALA A 1 238 ? -1.245 4.135 27.440 1.00 90.88 238 ALA A CA 1
ATOM 1823 C C . ALA A 1 238 ? -2.642 3.927 28.042 1.00 90.88 238 ALA A C 1
ATOM 1825 O O . ALA A 1 238 ? -2.742 3.505 29.191 1.00 90.88 238 ALA A O 1
ATOM 1826 N N . THR A 1 239 ? -3.718 4.230 27.305 1.00 94.06 239 THR A N 1
ATOM 1827 C CA . THR A 1 239 ? -5.102 4.156 27.824 1.00 94.06 239 THR A CA 1
ATOM 1828 C C . THR A 1 239 ? -5.979 3.125 27.119 1.00 94.06 239 THR A C 1
ATOM 1830 O O . THR A 1 239 ? -7.043 2.774 27.632 1.00 94.06 239 THR A O 1
ATOM 1833 N N . GLY A 1 240 ? -5.547 2.638 25.959 1.00 92.12 240 GLY A N 1
ATOM 1834 C CA . GLY A 1 240 ? -6.284 1.739 25.081 1.00 92.12 240 GLY A CA 1
ATOM 1835 C C . GLY A 1 240 ? -7.298 2.456 24.189 1.00 92.12 240 GLY A C 1
ATOM 1836 O O . GLY A 1 240 ? -7.909 1.806 23.348 1.00 92.12 240 GLY A O 1
ATOM 1837 N N . GLU A 1 241 ? -7.523 3.758 24.386 1.00 95.75 241 GLU A N 1
ATOM 1838 C CA . GLU A 1 241 ? -8.656 4.498 23.820 1.00 95.75 241 GLU A CA 1
ATOM 1839 C C . GLU A 1 241 ? -8.517 4.754 22.327 1.00 95.75 241 GLU A C 1
ATOM 1841 O O . GLU A 1 241 ? -7.472 5.203 21.878 1.00 95.75 241 GLU A O 1
ATOM 1846 N N . PHE A 1 242 ? -9.583 4.545 21.565 1.00 93.12 242 PHE A N 1
ATOM 1847 C CA . PHE A 1 242 ? -9.617 4.845 20.136 1.00 93.12 242 PHE A CA 1
ATOM 1848 C C . PHE A 1 242 ? -10.912 5.560 19.756 1.00 93.12 242 PHE A C 1
ATOM 1850 O O . PHE A 1 242 ? -11.925 5.457 20.456 1.00 93.12 242 PHE A O 1
ATOM 1857 N N . VAL A 1 243 ? -10.879 6.247 18.614 1.00 93.00 243 VAL A N 1
ATOM 1858 C CA . VAL A 1 243 ? -12.055 6.821 17.956 1.00 93.00 243 VAL A CA 1
ATOM 1859 C C . VAL A 1 243 ? -11.974 6.497 16.473 1.00 93.00 243 VAL A C 1
ATOM 1861 O O . VAL A 1 243 ? -11.139 7.043 15.758 1.00 93.00 243 VAL A O 1
ATOM 1864 N N . LEU A 1 244 ? -12.845 5.600 16.025 1.00 89.62 244 LEU A N 1
ATOM 1865 C CA . LEU A 1 244 ? -12.948 5.188 14.635 1.00 89.62 244 LEU A CA 1
ATOM 1866 C C . LEU A 1 244 ? -14.141 5.883 13.984 1.00 89.62 244 LEU A C 1
ATOM 1868 O O . LEU A 1 244 ? -15.273 5.758 14.456 1.00 89.62 244 LEU A O 1
ATOM 1872 N N . GLU A 1 245 ? -13.890 6.615 12.906 1.00 89.00 245 GLU A N 1
ATOM 1873 C CA . GLU A 1 245 ? -14.938 7.311 12.165 1.00 89.00 245 GLU A CA 1
ATOM 1874 C C . GLU A 1 245 ? -15.469 6.413 11.050 1.00 89.00 245 GLU A C 1
ATOM 1876 O O . GLU A 1 245 ? -14.716 5.947 10.195 1.00 89.00 245 GLU A O 1
ATOM 1881 N N . VAL A 1 246 ? -16.775 6.158 11.080 1.00 88.00 246 VAL A N 1
ATOM 1882 C CA . VAL A 1 246 ? -17.489 5.367 10.075 1.00 88.00 246 VAL A CA 1
ATOM 1883 C C . VAL A 1 246 ? -18.808 6.058 9.749 1.00 88.00 246 VAL A C 1
ATOM 1885 O O . VAL A 1 246 ? -19.365 6.734 10.609 1.00 88.00 246 VAL A O 1
ATOM 1888 N N . PRO A 1 247 ? -19.367 5.898 8.556 1.00 85.88 247 PRO A N 1
ATOM 1889 C CA . PRO A 1 247 ? -20.674 6.482 8.264 1.00 85.88 247 PRO A CA 1
ATOM 1890 C C . PRO A 1 247 ? -21.825 5.848 9.022 1.00 85.88 247 PRO A C 1
ATOM 1892 O O . PRO A 1 247 ? -21.796 4.676 9.396 1.00 85.88 247 PRO A O 1
ATOM 1895 N N . LYS A 1 248 ? -22.889 6.625 9.186 1.00 85.50 248 LYS A N 1
ATOM 1896 C CA . LYS A 1 248 ? -24.187 6.141 9.651 1.00 85.50 248 LYS A CA 1
ATOM 1897 C C . LYS A 1 248 ? -24.896 5.322 8.574 1.00 85.50 248 LYS A C 1
ATOM 1899 O O . LYS A 1 248 ? -24.536 5.356 7.402 1.00 85.50 248 LYS A O 1
ATOM 1904 N N . ASN A 1 249 ? -25.974 4.661 8.988 1.00 85.69 249 ASN A N 1
ATOM 1905 C CA . ASN A 1 249 ? -26.878 3.887 8.141 1.00 85.69 249 ASN A CA 1
ATOM 1906 C C . ASN A 1 249 ? -26.279 2.604 7.554 1.00 85.69 249 ASN A C 1
ATOM 1908 O O . ASN A 1 249 ? -26.793 2.095 6.566 1.00 85.69 249 ASN A O 1
ATOM 1912 N N . GLU A 1 250 ? -25.241 2.061 8.188 1.00 88.62 250 GLU A N 1
ATOM 1913 C CA . GLU A 1 250 ? -24.569 0.839 7.746 1.00 88.62 250 GLU A CA 1
ATOM 1914 C C . GLU A 1 250 ? -24.192 -0.046 8.945 1.00 88.62 250 GLU A C 1
ATOM 1916 O O . GLU A 1 250 ? -24.180 0.407 10.099 1.00 88.62 250 GLU A O 1
ATOM 1921 N N . LYS A 1 251 ? -23.913 -1.328 8.688 1.00 92.12 251 LYS A N 1
ATOM 1922 C CA . LYS A 1 251 ? -23.474 -2.292 9.701 1.00 92.12 251 LYS A CA 1
ATOM 1923 C C . LYS A 1 251 ? -22.004 -2.621 9.519 1.00 92.12 251 LYS A C 1
ATOM 1925 O O . LYS A 1 251 ? -21.555 -2.974 8.430 1.00 92.12 251 LYS A O 1
ATOM 1930 N N . TYR A 1 252 ? -21.273 -2.609 10.626 1.00 91.94 252 TYR A N 1
ATOM 1931 C CA . TYR A 1 252 ? -19.830 -2.793 10.627 1.00 91.94 252 TYR A CA 1
ATOM 1932 C C . TYR A 1 252 ? -19.402 -3.981 11.467 1.00 91.94 252 TYR A C 1
ATOM 1934 O O . TYR A 1 252 ? -19.921 -4.223 12.556 1.00 91.94 252 TYR A O 1
ATOM 1942 N N . ASN A 1 253 ? -18.380 -4.679 10.993 1.00 92.25 253 ASN A N 1
ATOM 1943 C CA . ASN A 1 253 ? -17.531 -5.511 11.822 1.00 92.25 253 ASN A CA 1
ATOM 1944 C C . ASN A 1 253 ? -16.301 -4.685 12.215 1.00 92.25 253 ASN A C 1
ATOM 1946 O O . ASN A 1 253 ? -15.584 -4.183 11.352 1.00 92.25 253 ASN A O 1
ATOM 1950 N N . VAL A 1 254 ? -16.054 -4.553 13.517 1.00 92.25 254 VAL A N 1
ATOM 1951 C CA . VAL A 1 254 ? -14.891 -3.841 14.058 1.00 92.25 254 VAL A CA 1
ATOM 1952 C C . VAL A 1 254 ? -13.879 -4.852 14.571 1.00 92.25 254 VAL A C 1
ATOM 1954 O O . VAL A 1 254 ? -14.240 -5.815 15.253 1.00 92.25 254 VAL A O 1
ATOM 1957 N N . TYR A 1 255 ? -12.609 -4.634 14.258 1.00 90.12 255 TYR A N 1
ATOM 1958 C CA . TYR A 1 255 ? -11.516 -5.556 14.528 1.00 90.12 255 TYR A CA 1
ATOM 1959 C C . TYR A 1 255 ? -10.395 -4.863 15.284 1.00 90.12 255 TYR A C 1
ATOM 1961 O O . TYR A 1 255 ? -10.086 -3.707 15.024 1.00 90.12 255 TYR A O 1
ATOM 1969 N N . CYS A 1 256 ? -9.780 -5.608 16.194 1.00 88.69 256 CYS A N 1
ATOM 1970 C CA . CYS A 1 256 ? -8.536 -5.264 16.856 1.00 88.69 256 CYS A CA 1
ATOM 1971 C C . CYS A 1 256 ? -7.428 -5.998 16.116 1.00 88.69 256 CYS A C 1
ATOM 1973 O O . CYS A 1 256 ? -7.545 -7.207 15.869 1.00 88.69 256 CYS A O 1
ATOM 1975 N N . VAL A 1 257 ? -6.375 -5.276 15.761 1.00 84.38 257 VAL A N 1
ATOM 1976 C CA . VAL A 1 257 ? -5.265 -5.819 14.992 1.00 84.38 257 VAL A CA 1
ATOM 1977 C C . VAL A 1 257 ? -3.948 -5.509 15.690 1.00 84.38 257 VAL A C 1
ATOM 1979 O O . VAL A 1 257 ? -3.664 -4.363 16.045 1.00 84.38 257 VAL A O 1
ATOM 1982 N N . VAL A 1 258 ? -3.163 -6.561 15.927 1.00 81.06 258 VAL A N 1
ATOM 1983 C CA . VAL A 1 258 ? -1.858 -6.507 16.595 1.00 81.06 258 VAL A CA 1
ATOM 1984 C C . VAL A 1 258 ? -0.909 -7.440 15.862 1.00 81.06 258 VAL A C 1
ATOM 1986 O O . VAL A 1 258 ? -1.092 -8.662 15.892 1.00 81.06 258 VAL A O 1
ATOM 1989 N N . GLY A 1 259 ? 0.122 -6.894 15.216 1.00 70.75 259 GLY A N 1
ATOM 1990 C CA . GLY A 1 259 ? 0.899 -7.717 14.297 1.00 70.75 259 GLY A CA 1
ATOM 1991 C C . GLY A 1 259 ? 0.029 -8.160 13.118 1.00 70.75 259 GLY A C 1
ATOM 1992 O O . GLY A 1 259 ? -1.053 -7.636 12.851 1.00 70.75 259 GLY A O 1
ATOM 1993 N N . ASN A 1 260 ? 0.410 -9.296 12.550 1.00 58.72 260 ASN A N 1
ATOM 1994 C CA . ASN A 1 260 ? -0.386 -10.033 11.573 1.00 58.72 260 ASN A CA 1
ATOM 1995 C C . ASN A 1 260 ? -1.666 -10.700 12.128 1.00 58.72 260 ASN A C 1
ATOM 1997 O O . ASN A 1 260 ? -2.305 -11.480 11.417 1.00 58.72 260 ASN A O 1
ATOM 2001 N N . LYS A 1 261 ? -2.041 -10.466 13.394 1.00 70.00 261 LYS A N 1
ATOM 2002 C CA . LYS A 1 261 ? -3.213 -11.094 14.015 1.00 70.00 261 LYS A CA 1
ATOM 2003 C C . LYS A 1 261 ? -4.369 -10.116 14.088 1.00 70.00 261 LYS A C 1
ATOM 2005 O O . LYS A 1 261 ? -4.290 -9.080 14.743 1.00 70.00 261 LYS A O 1
ATOM 2010 N N . ARG A 1 262 ? -5.484 -10.521 13.489 1.00 78.50 262 ARG A N 1
ATOM 2011 C CA . ARG A 1 262 ? -6.745 -9.789 13.487 1.00 78.50 262 ARG A CA 1
ATOM 2012 C C . ARG A 1 262 ? -7.795 -10.548 14.289 1.00 78.50 262 ARG A C 1
ATOM 2014 O O . ARG A 1 262 ? -8.042 -11.724 14.035 1.00 78.50 262 ARG A O 1
ATOM 2021 N N . SER A 1 263 ? -8.434 -9.869 15.237 1.00 83.50 263 SER A N 1
ATOM 2022 C CA . SER A 1 263 ? -9.547 -10.409 16.019 1.00 83.50 263 SER A CA 1
ATOM 2023 C C . SER A 1 263 ? -10.755 -9.496 15.906 1.00 83.50 263 SER A C 1
ATOM 2025 O O . SER A 1 263 ? -10.659 -8.297 16.161 1.00 83.50 263 SER A O 1
ATOM 2027 N N . LYS A 1 264 ? -11.917 -10.058 15.572 1.00 83.69 264 LYS A N 1
ATOM 2028 C CA . LYS A 1 264 ? -13.176 -9.311 15.604 1.00 83.69 264 LYS A CA 1
ATOM 2029 C C . LYS A 1 264 ? -13.489 -8.911 17.049 1.00 83.69 264 LYS A C 1
ATOM 2031 O O . LYS A 1 264 ? -13.506 -9.767 17.930 1.00 83.69 264 LYS A O 1
ATOM 2036 N N . ILE A 1 265 ? -13.703 -7.618 17.278 1.00 80.06 265 ILE A N 1
ATOM 2037 C CA . ILE A 1 265 ? -14.104 -7.053 18.571 1.00 80.06 265 ILE A CA 1
ATOM 2038 C C . ILE A 1 265 ? -15.618 -7.169 18.705 1.00 80.06 265 ILE A C 1
ATOM 2040 O O . ILE A 1 265 ? -16.121 -7.744 19.665 1.00 80.06 265 ILE A O 1
ATOM 2044 N N . VAL A 1 266 ? -16.345 -6.603 17.738 1.00 86.50 266 VAL A N 1
ATOM 2045 C CA . VAL A 1 266 ? -17.792 -6.396 17.829 1.00 86.50 266 VAL A CA 1
ATOM 2046 C C . VAL A 1 266 ? -18.399 -6.183 16.440 1.00 86.50 266 VAL A C 1
ATOM 2048 O O . VAL A 1 266 ? -17.709 -5.764 15.511 1.00 86.50 266 VAL A O 1
ATOM 2051 N N . SER A 1 267 ? -19.690 -6.482 16.298 1.00 90.75 267 SER A N 1
ATOM 2052 C CA . SER A 1 267 ? -20.504 -5.986 15.185 1.00 90.75 267 SER A CA 1
ATOM 2053 C C . SER A 1 267 ? -21.356 -4.822 15.672 1.00 90.75 267 SER A C 1
ATOM 2055 O O . SER A 1 267 ? -22.039 -4.956 16.686 1.00 90.75 267 SER A O 1
ATOM 2057 N N . ILE A 1 268 ? -21.311 -3.700 14.965 1.00 90.38 268 ILE A N 1
ATOM 2058 C CA . ILE A 1 268 ? -22.048 -2.482 15.304 1.00 90.38 268 ILE A CA 1
ATOM 2059 C C . ILE A 1 268 ? -23.059 -2.219 14.196 1.00 90.38 268 ILE A C 1
ATOM 2061 O O . ILE A 1 268 ? -22.698 -2.173 13.024 1.00 90.38 268 ILE A O 1
ATOM 2065 N N . ASP A 1 269 ? -24.320 -2.057 14.576 1.00 90.81 269 ASP A N 1
ATOM 2066 C CA . ASP A 1 269 ? -25.406 -1.700 13.671 1.00 90.81 269 ASP A CA 1
ATOM 2067 C C . ASP A 1 269 ? -25.721 -0.213 13.853 1.00 90.81 269 ASP A C 1
ATOM 2069 O O . ASP A 1 269 ? -26.185 0.192 14.918 1.00 90.81 269 ASP A O 1
ATOM 2073 N N . LEU A 1 270 ? -25.424 0.601 12.838 1.00 87.44 270 LEU A N 1
ATOM 2074 C CA . LEU A 1 270 ? -25.714 2.036 12.832 1.00 87.44 270 LEU A CA 1
ATOM 2075 C C . LEU A 1 270 ? -26.882 2.376 11.892 1.00 87.44 270 LEU A C 1
ATOM 2077 O O . LEU A 1 270 ? -26.987 3.514 11.437 1.00 87.44 270 LEU A O 1
ATOM 2081 N N . THR A 1 271 ? -27.753 1.405 11.581 1.00 83.19 271 THR A N 1
ATOM 2082 C CA . THR A 1 271 ? -28.912 1.590 10.684 1.00 83.19 271 THR A CA 1
ATOM 2083 C C . THR A 1 271 ? -30.136 2.227 11.350 1.00 83.19 271 THR A C 1
ATOM 2085 O O . THR A 1 271 ? -31.080 2.617 10.663 1.00 83.19 271 THR A O 1
ATOM 2088 N N . SER A 1 272 ? -30.135 2.376 12.678 1.00 69.06 272 SER A N 1
ATOM 2089 C CA . SER A 1 272 ? -31.222 3.009 13.434 1.00 69.06 272 SER A CA 1
ATOM 2090 C C . SER A 1 272 ? -30.933 4.481 13.752 1.00 69.06 272 SER A C 1
ATOM 2092 O O . SER A 1 272 ? -29.837 4.800 14.213 1.00 69.06 272 SER A O 1
ATOM 2094 N N . LYS A 1 273 ? -31.941 5.338 13.527 1.00 53.00 273 LYS A N 1
ATOM 2095 C CA . LYS A 1 273 ? -31.945 6.788 13.806 1.00 53.00 273 LYS A CA 1
ATOM 2096 C C . LYS A 1 273 ? -31.623 7.144 15.254 1.00 53.00 273 LYS A C 1
ATOM 2098 O O . LYS A 1 273 ? -32.135 6.439 16.152 1.00 53.00 273 LYS A O 1
#

Secondary structure (DSSP, 8-state):
-EEEEEE---TTS--EEEEEEGGGTTEEEEEEBSSSSSB---EE-EETTB---TT-EEEE-TTSSEEEEEE--TT-SSSSEEEEEEEEETTEE-PPEE-GGG--SS-EEEEEE-TTS-EEEEE--TT-SSSSEEEEEEEPTT-TT-EEEEEE--TTT--SS-EEEEEE-TTSEEEEEEE-TTS-EEEEEEESSS-TT--EEEEEEE-B-TTT-SB---EEEEEETTS-EEEEEE--TTT-EEEEEEESSSEEEEEEEETTEEEEEEEEE----